Protein AF-A0A6L7ENG8-F1 (afdb_monomer)

Nearest PDB structures (foldseek):
  4yei-assembly3_C  TM=9.386E-01  e=8.111E-05  synthetic construct
  6zt4-assembly1_A  TM=9.492E-01  e=1.554E-04  Mycolicibacterium smegmatis MC2 155
  4yc5-assembly1_A  TM=8.717E-01  e=2.807E-04  synthetic construct
  5dqa-assembly3_C-2  TM=8.708E-01  e=2.977E-04  synthetic construct
  5dqa-assembly1_B-2  TM=8.704E-01  e=3.159E-04  synthetic construct

Organism: NCBI:txid2691959

Secondary structure (DSSP, 8-state):
--SHHHHHHHHHHTS--GGGS--HHHHT--B-SSSS-SS-B-TTSPPTTEETTEETTGGGTTTTT-HHHHH---TTHHHIIIIIITTT---TT---TTHHHHHHHHHHHHHHHHHHTTSTT-HHHHHHHHHHHT--HHHHHT--HHHHHHHHHHHHHHHHHHHH-TT--B-TT-B-TT-B-TTS--TT-B-TT-B-TT-B-TT-B-TT-B-TT-B-TT-B-TT-B-TT-BS--HHHHHHSB--TT-B--TTPPPPGGG-

pLDDT: mean 93.49, std 11.48, range [30.02, 98.88]

InterPro domains:
  IPR001646 Pentapeptide repeat [PF00805] (196-231)

Foldseek 3Di:
DPDPPVVVVLQVQQADDLVLFQLQVQAQDWDDPDQQDPHTDDGRHGHPQDDGSDGVCVVCCVVNSNLVVLLDDLSNLRNLCCCQQVVVDDCVVHDDPLSSQLSVLLSVLSLLLVQCVLFPPCVVLSVVSVVQSNDHSVSSNVDDVVVNCVVSVVRSVVSLCVLLDDPAAEPALAEQALHECCPPQQASYEPHLYACANYECALHENASHECHNYQQAQYEQALYECQRYHSDDLSSQSRYEYAPNRHHHPPHDHRPVRD

Solvent-accessible surface area (backbone atoms only — not comparable to full-atom values): 13608 Å² total; per-residue (Å²): 146,87,68,72,74,60,59,56,51,57,51,56,54,46,40,72,45,49,90,57,20,80,29,44,75,49,19,41,49,58,48,63,57,51,90,36,24,73,52,66,43,54,57,65,41,68,43,94,52,56,51,88,40,41,60,75,48,63,97,44,29,65,88,65,32,27,42,50,65,62,20,55,69,56,36,12,22,46,23,42,45,30,46,56,38,51,64,57,57,86,50,89,92,56,74,64,89,60,50,50,60,35,42,55,52,32,27,49,36,39,49,51,48,59,53,44,69,79,36,84,90,34,66,68,59,44,53,48,44,51,55,56,55,65,33,45,63,68,55,44,67,66,53,63,62,64,66,52,44,69,58,50,50,58,51,56,50,52,44,49,48,67,74,27,41,91,88,38,54,74,46,55,59,38,86,38,63,59,35,83,40,56,87,54,88,38,51,21,17,33,31,32,46,14,35,29,36,44,14,36,34,43,58,28,55,28,44,41,15,32,35,45,72,34,40,30,45,58,13,32,32,37,45,13,38,34,54,51,36,35,62,73,49,64,36,45,53,40,33,28,39,41,37,82,63,32,39,66,33,88,92,60,72,81,47,85,88,34,107

Radius of gyration: 18.87 Å; Cα contacts (8 Å, |Δi|>4): 471; chains: 1; bounding box: 41×43×50 Å

Mean predicted aligned error: 4.35 Å

Structure (mmCIF, N/CA/C/O backbone):
data_AF-A0A6L7ENG8-F1
#
_entry.id   AF-A0A6L7ENG8-F1
#
loop_
_atom_site.group_PDB
_atom_site.id
_atom_site.type_symbol
_atom_site.label_atom_id
_atom_site.label_alt_id
_atom_site.label_comp_id
_atom_site.label_asym_id
_atom_site.label_entity_id
_atom_site.label_seq_id
_atom_site.pdbx_PDB_ins_code
_atom_site.Cartn_x
_atom_site.Cartn_y
_atom_site.Cartn_z
_atom_site.occupancy
_atom_site.B_iso_or_equiv
_atom_site.auth_seq_id
_atom_site.auth_comp_id
_atom_site.auth_asym_id
_atom_site.auth_atom_id
_atom_site.pdbx_PDB_model_num
ATOM 1 N N . MET A 1 1 ? -22.832 19.818 -14.588 1.00 31.80 1 MET A N 1
ATOM 2 C CA . MET A 1 1 ? -22.744 18.542 -15.338 1.00 31.80 1 MET A CA 1
ATOM 3 C C . MET A 1 1 ? -21.338 18.384 -15.926 1.00 31.80 1 MET A C 1
ATOM 5 O O . MET A 1 1 ? -21.187 18.331 -17.133 1.00 31.80 1 MET A O 1
ATOM 9 N N . VAL A 1 2 ? -20.305 18.370 -15.071 1.00 32.09 2 VAL A N 1
ATOM 10 C CA . VAL A 1 2 ? -18.891 18.107 -15.422 1.00 32.09 2 VAL A CA 1
ATOM 11 C C . VAL A 1 2 ? -18.193 17.566 -14.159 1.00 32.09 2 VAL A C 1
ATOM 13 O O . VAL A 1 2 ? -17.293 18.198 -13.641 1.00 32.09 2 VAL A O 1
ATOM 16 N N . GLU A 1 3 ? -18.663 16.456 -13.577 1.00 30.38 3 GLU A N 1
ATOM 17 C CA . GLU A 1 3 ? -17.985 15.842 -12.404 1.00 30.38 3 GLU A CA 1
ATOM 18 C C . GLU A 1 3 ? -17.976 14.303 -12.407 1.00 30.38 3 GLU A C 1
ATOM 20 O O . GLU A 1 3 ? -17.249 13.695 -11.633 1.00 30.38 3 GLU A O 1
ATOM 25 N N . LEU A 1 4 ? -18.696 13.643 -13.321 1.00 30.72 4 LEU A N 1
ATOM 26 C CA . LEU A 1 4 ? -18.706 12.172 -13.399 1.00 30.72 4 LEU A CA 1
ATOM 27 C C . LEU A 1 4 ? -17.551 11.594 -14.232 1.00 30.72 4 LEU A C 1
ATOM 29 O O . LEU A 1 4 ? -17.224 10.424 -14.104 1.00 30.72 4 LEU A O 1
ATOM 33 N N . ARG A 1 5 ? -16.914 12.406 -15.084 1.00 30.02 5 ARG A N 1
ATOM 34 C CA . ARG A 1 5 ? -15.947 11.922 -16.083 1.00 30.02 5 ARG A CA 1
ATOM 35 C C . ARG A 1 5 ? -14.504 11.838 -15.566 1.00 30.02 5 ARG A C 1
ATOM 37 O O . ARG A 1 5 ? -13.688 11.172 -16.182 1.00 30.02 5 ARG A O 1
ATOM 44 N N . THR A 1 6 ? -14.191 12.505 -14.454 1.00 39.41 6 THR A N 1
ATOM 45 C CA . THR A 1 6 ? -12.845 12.536 -13.849 1.00 39.41 6 THR A CA 1
ATOM 46 C C . THR A 1 6 ? -12.643 11.463 -12.778 1.00 39.41 6 THR A C 1
ATOM 48 O O . THR A 1 6 ? -11.529 10.979 -12.617 1.00 39.41 6 THR A O 1
ATOM 51 N N . GLN A 1 7 ? -13.703 11.062 -12.063 1.00 41.94 7 GLN A N 1
ATOM 52 C CA . GLN A 1 7 ? -13.623 9.991 -11.060 1.00 41.94 7 GLN A CA 1
ATOM 53 C C . GLN A 1 7 ? -13.462 8.600 -11.693 1.00 41.94 7 GLN A C 1
ATOM 55 O O . GLN A 1 7 ? -12.721 7.778 -11.158 1.00 41.94 7 GLN A O 1
ATOM 60 N N . ASP A 1 8 ? -14.106 8.363 -12.840 1.00 50.53 8 ASP A N 1
ATOM 61 C CA . ASP A 1 8 ? -14.023 7.096 -13.583 1.00 50.53 8 ASP A CA 1
ATOM 62 C C . ASP A 1 8 ? -12.627 6.885 -14.204 1.00 50.53 8 ASP A C 1
ATOM 64 O O . ASP A 1 8 ? -12.066 5.791 -14.140 1.00 50.53 8 ASP A O 1
ATOM 68 N N . ASP A 1 9 ? -12.022 7.960 -14.721 1.00 58.22 9 ASP A N 1
ATOM 69 C CA . ASP A 1 9 ? -10.694 7.947 -15.352 1.00 58.22 9 ASP A CA 1
ATOM 70 C C . ASP A 1 9 ? -9.567 7.712 -14.327 1.00 58.22 9 ASP A C 1
ATOM 72 O O . ASP A 1 9 ? -8.707 6.845 -14.502 1.00 58.22 9 ASP A O 1
ATOM 76 N N . ASP A 1 10 ? -9.631 8.393 -13.174 1.00 67.38 10 ASP A N 1
ATOM 77 C CA . ASP A 1 10 ? -8.685 8.183 -12.070 1.00 67.38 10 ASP A CA 1
ATOM 78 C C . ASP A 1 10 ? -8.814 6.763 -11.469 1.00 67.38 10 ASP A C 1
ATOM 80 O O . ASP A 1 10 ? -7.841 6.210 -10.950 1.00 67.38 10 ASP A O 1
ATOM 84 N N . SER A 1 11 ? -10.007 6.155 -11.480 1.00 73.38 11 SER A N 1
ATOM 85 C CA . SER A 1 11 ? -10.200 4.786 -10.979 1.00 73.38 11 SER A CA 1
ATOM 86 C C . SER A 1 11 ? -9.626 3.741 -11.937 1.00 73.38 11 SER A C 1
ATOM 88 O O . SER A 1 11 ? -8.966 2.798 -11.490 1.00 73.38 11 SER A O 1
ATOM 90 N N . ALA A 1 12 ? -9.826 3.921 -13.246 1.00 79.81 12 ALA A N 1
ATOM 91 C CA . ALA A 1 12 ? -9.255 3.047 -14.266 1.00 79.81 12 ALA A CA 1
ATOM 92 C C . ALA A 1 12 ? -7.719 3.090 -14.248 1.00 79.81 12 ALA A C 1
ATOM 94 O O . ALA A 1 12 ? -7.071 2.044 -14.258 1.00 79.81 12 ALA A O 1
ATOM 95 N N . ARG A 1 13 ? -7.130 4.287 -14.117 1.00 87.62 13 ARG A N 1
ATOM 96 C CA . ARG A 1 13 ? -5.672 4.468 -14.047 1.00 87.62 13 ARG A CA 1
ATOM 97 C C . ARG A 1 13 ? -5.026 3.792 -12.834 1.00 87.62 13 ARG A C 1
ATOM 99 O O . ARG A 1 13 ? -3.916 3.283 -12.954 1.00 87.62 13 ARG A O 1
ATOM 106 N N . LEU A 1 14 ? -5.703 3.783 -11.683 1.00 93.50 14 LEU A N 1
ATOM 107 C CA . LEU A 1 14 ? -5.188 3.168 -10.451 1.00 93.50 14 LEU A CA 1
ATOM 108 C C . LEU A 1 14 ? -5.5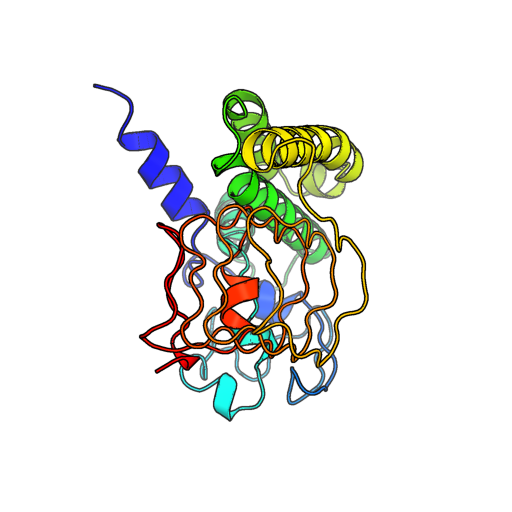63 1.684 -10.294 1.00 93.50 14 LEU A C 1
ATOM 110 O O . LEU A 1 14 ? -5.336 1.093 -9.239 1.00 93.50 14 LEU A O 1
ATOM 114 N N . THR A 1 15 ? -6.138 1.071 -11.329 1.00 92.62 15 THR A N 1
ATOM 115 C CA . THR A 1 15 ? -6.453 -0.360 -11.357 1.00 92.62 15 THR A CA 1
ATOM 116 C C . THR A 1 15 ? -5.442 -1.075 -12.252 1.00 92.62 15 THR A C 1
ATOM 118 O O . THR A 1 15 ? -5.278 -0.663 -13.396 1.00 92.62 15 THR A O 1
ATOM 121 N N . PRO A 1 16 ? -4.745 -2.129 -11.795 1.00 92.94 16 PRO A N 1
ATOM 122 C CA . PRO A 1 16 ? -3.789 -2.846 -12.637 1.00 92.94 16 PRO A CA 1
ATOM 123 C C . PRO A 1 16 ? -4.415 -3.415 -13.914 1.00 92.94 16 PRO A C 1
ATOM 125 O O . PRO A 1 16 ? -5.380 -4.175 -13.848 1.00 92.94 16 PRO A O 1
ATOM 128 N N . ASP A 1 17 ? -3.801 -3.113 -15.059 1.00 92.75 17 ASP A N 1
ATOM 129 C CA . ASP A 1 17 ? -4.064 -3.786 -16.333 1.00 92.75 17 ASP A CA 1
ATOM 130 C C . ASP A 1 17 ? -2.747 -4.346 -16.885 1.00 92.75 17 ASP A C 1
ATOM 132 O O . ASP A 1 17 ? -1.941 -3.650 -17.510 1.00 92.75 17 ASP A O 1
ATOM 136 N N . CYS A 1 18 ? -2.505 -5.634 -16.631 1.00 91.44 18 CYS A N 1
ATOM 137 C CA . CYS A 1 18 ? -1.287 -6.301 -17.086 1.00 91.44 18 CYS A CA 1
ATOM 138 C C . CYS A 1 18 ? -1.200 -6.415 -18.617 1.00 91.44 18 CYS A C 1
ATOM 140 O O . CYS A 1 18 ? -0.092 -6.556 -19.134 1.00 91.44 18 CYS A O 1
ATOM 142 N N . ALA A 1 19 ? -2.315 -6.327 -19.355 1.00 90.62 19 ALA A N 1
ATOM 143 C CA . ALA A 1 19 ? -2.298 -6.373 -20.818 1.00 90.62 19 ALA A CA 1
ATOM 144 C C . ALA A 1 19 ? -1.704 -5.093 -21.431 1.00 90.62 19 ALA A C 1
ATOM 146 O O . ALA A 1 19 ? -1.176 -5.134 -22.538 1.00 90.62 19 ALA A O 1
ATOM 147 N N . GLN A 1 20 ? -1.738 -3.983 -20.691 1.00 92.38 20 GLN A N 1
ATOM 148 C CA . GLN A 1 20 ? -1.128 -2.702 -21.061 1.00 92.38 20 GLN A CA 1
ATOM 149 C C . GLN A 1 20 ? 0.266 -2.505 -20.434 1.00 92.38 20 GLN A C 1
ATOM 151 O O . GLN A 1 20 ? 0.832 -1.415 -20.489 1.00 92.38 20 GLN A O 1
ATOM 156 N N . CYS A 1 21 ? 0.840 -3.543 -19.824 1.00 93.31 21 CYS A N 1
ATOM 157 C CA . CYS A 1 21 ? 2.129 -3.507 -19.135 1.00 93.31 21 CYS A CA 1
ATOM 158 C C . CYS A 1 21 ? 3.139 -4.458 -19.800 1.00 93.31 21 CYS A C 1
ATOM 160 O O . CYS A 1 21 ? 2.774 -5.428 -20.457 1.00 93.31 21 CYS A O 1
ATOM 162 N N . ALA A 1 22 ? 4.429 -4.238 -19.548 1.00 93.50 22 ALA A N 1
ATOM 163 C CA . ALA A 1 22 ? 5.537 -5.108 -19.944 1.00 93.50 22 ALA A CA 1
ATOM 164 C C . ALA A 1 22 ? 5.948 -6.052 -18.792 1.00 93.50 22 ALA A C 1
ATOM 166 O O . ALA A 1 22 ? 7.129 -6.283 -18.549 1.00 93.50 22 ALA A O 1
ATOM 167 N N . ALA A 1 23 ? 4.964 -6.536 -18.021 1.00 93.69 23 ALA A N 1
ATOM 168 C CA . ALA A 1 23 ? 5.155 -7.388 -16.842 1.00 93.69 23 ALA A CA 1
ATOM 169 C C . ALA A 1 23 ? 6.157 -6.855 -15.800 1.00 93.69 23 ALA A C 1
ATOM 171 O O . ALA A 1 23 ? 6.855 -7.637 -15.149 1.00 93.69 23 ALA A O 1
ATOM 172 N N . LEU A 1 24 ? 6.212 -5.531 -15.606 1.00 94.94 24 LEU A N 1
ATOM 173 C CA . LEU A 1 24 ? 7.253 -4.886 -14.799 1.00 94.94 24 LEU A CA 1
ATOM 174 C C . LEU A 1 24 ? 7.390 -5.508 -13.405 1.00 94.94 24 LEU A C 1
ATOM 176 O O . LEU A 1 24 ? 8.484 -5.929 -13.048 1.00 94.94 24 LEU A O 1
ATOM 180 N N . CYS A 1 25 ? 6.300 -5.694 -12.655 1.00 94.12 25 CYS A N 1
ATOM 181 C CA . CYS A 1 25 ? 6.364 -6.313 -11.324 1.00 94.12 25 CYS A CA 1
ATOM 182 C C . CYS A 1 25 ? 6.925 -7.750 -11.325 1.00 94.12 25 CYS A C 1
ATOM 184 O O . CYS A 1 25 ? 7.587 -8.147 -10.371 1.00 94.12 25 CYS A O 1
ATOM 186 N N . CYS A 1 26 ? 6.712 -8.523 -12.394 1.00 94.50 26 CYS A N 1
ATOM 187 C CA . CYS A 1 26 ? 7.233 -9.886 -12.535 1.00 94.50 26 CYS A CA 1
ATOM 188 C C . CYS A 1 26 ? 8.694 -9.930 -13.004 1.00 94.50 26 CYS A C 1
ATOM 190 O O . CYS A 1 26 ? 9.353 -10.955 -12.812 1.00 94.50 26 CYS A O 1
ATOM 192 N N . VAL A 1 27 ? 9.195 -8.852 -13.611 1.00 94.62 27 VAL A N 1
ATOM 193 C CA . VAL A 1 27 ? 10.555 -8.765 -14.158 1.00 94.62 27 VAL A CA 1
ATOM 194 C C . VAL A 1 27 ? 11.468 -7.966 -13.226 1.00 94.62 27 VAL A C 1
ATOM 196 O O . VAL A 1 27 ? 12.456 -8.498 -12.726 1.00 94.62 27 VAL A O 1
ATOM 199 N N . VAL A 1 28 ? 11.138 -6.709 -12.918 1.00 95.38 28 VAL A N 1
ATOM 200 C CA . VAL A 1 28 ? 12.073 -5.767 -12.273 1.00 95.38 28 VAL A CA 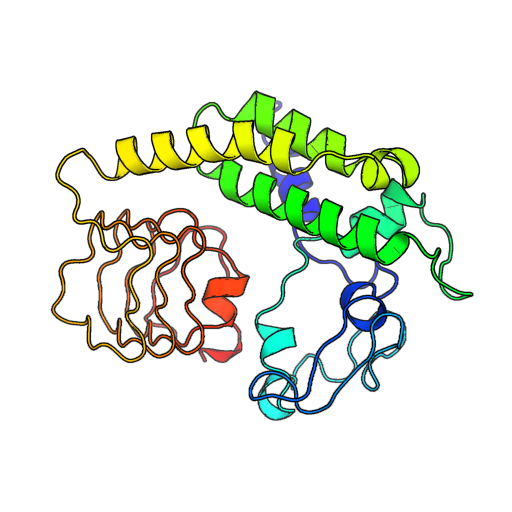1
ATOM 201 C C . VAL A 1 28 ? 12.215 -5.960 -10.766 1.00 95.38 28 VAL A C 1
ATOM 203 O O . VAL A 1 28 ? 13.267 -5.643 -10.209 1.00 95.38 28 VAL A O 1
ATOM 206 N N . LEU A 1 29 ? 11.186 -6.480 -10.091 1.00 95.56 29 LEU A N 1
ATOM 207 C CA . LEU A 1 29 ? 11.202 -6.634 -8.636 1.00 95.56 29 LEU A CA 1
ATOM 208 C C . LEU A 1 29 ? 11.854 -7.959 -8.220 1.00 95.56 29 LEU A C 1
ATOM 210 O O . LEU A 1 29 ? 11.457 -9.003 -8.739 1.00 95.56 29 LEU A O 1
ATOM 214 N N . PRO A 1 30 ? 12.832 -7.952 -7.299 1.00 96.12 30 PRO A N 1
ATOM 215 C CA . PRO A 1 30 ? 13.378 -9.172 -6.722 1.00 96.12 30 PRO A CA 1
ATOM 216 C C . PRO A 1 30 ? 12.453 -9.733 -5.638 1.00 96.12 30 PRO A C 1
ATOM 218 O O . PRO A 1 30 ? 11.704 -8.991 -5.001 1.00 96.12 30 PRO A O 1
ATOM 221 N N . PHE A 1 31 ? 12.587 -11.025 -5.361 1.00 96.56 31 PHE A N 1
ATOM 222 C CA . PHE A 1 31 ? 12.083 -11.631 -4.131 1.00 96.56 31 PHE A CA 1
ATOM 223 C C . PHE A 1 31 ? 12.956 -12.819 -3.729 1.00 96.56 31 PHE A C 1
ATOM 225 O O . PHE A 1 31 ? 13.550 -13.484 -4.577 1.00 96.56 31 PHE A O 1
ATOM 232 N N . ALA A 1 32 ? 13.034 -13.074 -2.427 1.00 97.00 32 ALA A N 1
ATOM 233 C CA . ALA A 1 32 ? 13.736 -14.224 -1.874 1.00 97.00 32 ALA A CA 1
ATOM 234 C C . ALA A 1 32 ? 12.731 -15.301 -1.469 1.00 97.00 32 ALA A C 1
ATOM 236 O O . ALA A 1 32 ? 11.608 -14.988 -1.055 1.00 97.00 32 ALA A O 1
ATOM 237 N N . ARG A 1 33 ? 13.152 -16.563 -1.547 1.00 97.00 33 ARG A N 1
ATOM 238 C CA . ARG A 1 33 ? 12.366 -17.699 -1.087 1.00 97.00 33 ARG A CA 1
ATOM 239 C C . ARG A 1 33 ? 12.033 -17.517 0.389 1.00 97.00 33 ARG A C 1
ATOM 241 O O . ARG A 1 33 ? 12.908 -17.335 1.232 1.00 97.00 33 ARG A O 1
ATOM 248 N N . SER A 1 34 ? 10.751 -17.598 0.700 1.00 95.44 34 SER A N 1
ATOM 249 C CA . SER A 1 34 ? 10.227 -17.378 2.040 1.00 95.44 34 SER A CA 1
ATOM 250 C C . SER A 1 34 ? 8.869 -18.062 2.187 1.00 95.44 34 SER A C 1
ATOM 252 O O . SER A 1 34 ? 8.439 -18.839 1.334 1.00 95.44 34 SER A O 1
ATOM 254 N N . ASN A 1 35 ? 8.161 -17.747 3.268 1.00 91.94 35 ASN A N 1
ATOM 255 C CA . ASN A 1 35 ? 6.753 -18.091 3.398 1.00 91.94 35 ASN A CA 1
ATOM 256 C C . ASN A 1 35 ? 5.888 -17.459 2.290 1.00 91.94 35 ASN A C 1
ATOM 258 O O . ASN A 1 35 ? 4.854 -18.028 1.936 1.00 91.94 35 ASN A O 1
ATOM 262 N N . ASP A 1 36 ? 6.314 -16.332 1.721 1.00 94.19 36 ASP A N 1
ATOM 263 C CA . ASP A 1 36 ? 5.552 -15.580 0.726 1.00 94.19 36 ASP A CA 1
ATOM 264 C C . ASP A 1 36 ? 5.882 -15.967 -0.718 1.00 94.19 36 ASP A C 1
ATOM 266 O O . ASP A 1 36 ? 5.045 -15.777 -1.605 1.00 94.19 36 ASP A O 1
ATOM 270 N N . PHE A 1 37 ? 7.070 -16.530 -0.953 1.00 97.06 37 PHE A N 1
ATOM 271 C CA . PHE A 1 37 ? 7.556 -16.905 -2.279 1.00 97.06 37 PHE A CA 1
ATOM 272 C C . PHE A 1 37 ? 8.217 -18.284 -2.262 1.00 97.06 37 PHE A C 1
ATOM 274 O O . PHE A 1 37 ? 9.177 -18.528 -1.534 1.00 97.06 37 PHE A O 1
ATOM 281 N N . ALA A 1 38 ? 7.755 -19.189 -3.124 1.00 97.19 38 ALA A N 1
ATOM 282 C CA . ALA A 1 38 ? 8.250 -20.565 -3.187 1.00 97.19 38 ALA A CA 1
ATOM 283 C C . ALA A 1 38 ? 9.689 -20.712 -3.733 1.00 97.19 38 ALA A C 1
ATOM 285 O O . ALA A 1 38 ? 10.261 -21.803 -3.675 1.00 97.19 38 ALA A O 1
ATOM 286 N N . PHE A 1 39 ? 10.268 -19.653 -4.298 1.00 97.44 39 PHE A N 1
ATOM 287 C CA . PHE A 1 39 ? 11.591 -19.637 -4.923 1.00 97.44 39 PHE A CA 1
ATOM 288 C C . PHE A 1 39 ? 12.173 -18.220 -4.926 1.00 97.44 39 PHE A C 1
ATOM 290 O O . PHE A 1 39 ? 11.439 -17.252 -4.740 1.00 97.44 39 PHE A O 1
ATOM 297 N N . ASP A 1 40 ? 13.480 -18.114 -5.148 1.00 97.56 40 ASP A N 1
ATOM 298 C CA . ASP A 1 40 ? 14.196 -16.849 -5.303 1.00 97.56 40 ASP A CA 1
ATOM 299 C C . ASP A 1 40 ? 14.112 -16.333 -6.742 1.00 97.56 40 ASP A C 1
ATOM 301 O O . ASP A 1 40 ? 14.070 -17.117 -7.692 1.00 97.56 40 ASP A O 1
ATOM 305 N N . LYS A 1 41 ? 14.132 -15.013 -6.908 1.00 95.88 41 LYS A N 1
ATOM 306 C CA . LYS A 1 41 ? 14.211 -14.357 -8.214 1.00 95.88 41 LYS A CA 1
ATOM 307 C C . LYS A 1 41 ? 14.991 -13.057 -8.099 1.00 95.88 41 LYS A C 1
ATOM 309 O O . LYS A 1 41 ? 14.655 -12.200 -7.273 1.00 95.88 41 LYS A O 1
ATOM 314 N N . ALA A 1 42 ? 15.990 -12.871 -8.958 1.00 95.38 42 ALA A N 1
ATOM 315 C CA . ALA A 1 42 ? 16.714 -11.608 -9.015 1.00 95.38 42 ALA A CA 1
ATOM 316 C C . ALA A 1 42 ? 15.840 -10.476 -9.598 1.00 95.38 42 ALA A C 1
ATOM 318 O O . ALA A 1 42 ? 14.827 -10.693 -10.273 1.00 95.38 42 ALA A O 1
ATOM 319 N N . GLY A 1 43 ? 16.229 -9.230 -9.327 1.00 92.62 43 GLY A N 1
ATOM 320 C CA . GLY A 1 43 ? 15.630 -8.070 -9.986 1.00 92.62 43 GLY A CA 1
ATOM 321 C C . GLY A 1 43 ? 16.119 -7.996 -11.431 1.00 92.62 43 GLY A C 1
ATOM 322 O O . GLY A 1 43 ? 17.316 -8.114 -11.669 1.00 92.62 43 GLY A O 1
ATOM 323 N N . GLY A 1 44 ? 15.204 -7.824 -12.382 1.00 91.19 44 GLY A N 1
ATOM 324 C CA . GLY A 1 44 ? 15.498 -7.859 -13.819 1.00 91.19 44 GLY A CA 1
ATOM 325 C C . GLY A 1 44 ? 15.399 -9.256 -14.439 1.00 91.19 44 GLY A C 1
ATOM 326 O O . GLY A 1 44 ? 15.317 -9.370 -15.657 1.00 91.19 44 GLY A O 1
ATOM 327 N N . GLU A 1 45 ? 15.336 -10.312 -13.626 1.00 92.56 45 GLU A N 1
ATOM 328 C CA . GLU A 1 45 ? 15.060 -11.671 -14.091 1.00 92.56 45 GLU A CA 1
ATOM 329 C C . GLU A 1 45 ? 13.540 -11.883 -14.228 1.00 92.56 45 GLU A C 1
ATOM 331 O O . GLU A 1 45 ? 12.800 -11.675 -13.254 1.00 92.56 45 GLU A O 1
ATOM 336 N N . PRO A 1 46 ? 13.032 -12.300 -15.404 1.00 94.19 46 PRO A N 1
ATOM 337 C CA . PRO A 1 46 ? 11.625 -12.643 -15.562 1.00 94.19 46 PRO A CA 1
ATOM 338 C C . PRO A 1 46 ? 11.205 -13.800 -14.651 1.00 94.19 46 PRO A C 1
ATOM 340 O O . PRO A 1 46 ? 11.876 -14.824 -14.557 1.00 94.19 46 PRO A O 1
ATOM 343 N N . CYS A 1 47 ? 10.049 -13.669 -13.998 1.00 96.06 47 CYS A N 1
ATOM 344 C CA . CYS A 1 47 ? 9.471 -14.765 -13.223 1.00 96.06 47 CYS A CA 1
ATOM 345 C C . CYS A 1 47 ? 9.252 -16.006 -14.105 1.00 96.06 47 CYS A C 1
ATOM 347 O O . CYS A 1 47 ? 8.652 -15.910 -15.171 1.00 96.06 47 CYS A O 1
ATOM 349 N N . ARG A 1 48 ? 9.629 -17.196 -13.620 1.00 96.25 48 ARG A N 1
ATOM 350 C CA . ARG A 1 48 ? 9.456 -18.480 -14.337 1.00 96.25 48 ARG A CA 1
ATOM 351 C C . ARG A 1 48 ? 8.009 -18.834 -14.711 1.00 96.25 48 ARG A C 1
ATOM 353 O O . ARG A 1 48 ? 7.779 -19.768 -15.468 1.00 96.25 48 ARG A O 1
ATOM 360 N N . HIS A 1 49 ? 7.034 -18.138 -14.128 1.00 96.19 49 HIS A N 1
ATOM 361 C CA . HIS A 1 49 ? 5.612 -18.307 -14.426 1.00 96.19 49 HIS A CA 1
ATOM 362 C C . HIS A 1 49 ? 5.064 -17.239 -15.383 1.00 96.19 49 HIS A C 1
ATOM 364 O O . HIS A 1 49 ? 3.858 -17.229 -15.649 1.00 96.19 49 HIS A O 1
ATOM 370 N N . LEU A 1 50 ? 5.908 -16.334 -15.877 1.00 94.06 50 LEU A N 1
ATOM 371 C CA . LEU A 1 50 ? 5.521 -15.308 -16.831 1.00 94.06 50 LEU A CA 1
ATOM 372 C C . LEU A 1 50 ? 5.245 -15.934 -18.207 1.00 94.06 50 LEU A C 1
ATOM 374 O O . LEU A 1 50 ? 6.045 -16.713 -18.717 1.00 94.06 50 LEU A O 1
ATOM 378 N N . ALA A 1 51 ? 4.108 -15.584 -18.801 1.00 91.06 51 ALA A N 1
ATOM 379 C CA . ALA A 1 51 ? 3.717 -15.953 -20.155 1.00 91.06 51 ALA A CA 1
ATOM 380 C C . ALA A 1 51 ? 3.261 -14.684 -20.890 1.00 91.06 51 ALA A C 1
ATOM 382 O O . ALA A 1 51 ? 2.161 -14.177 -20.660 1.00 91.06 51 ALA A O 1
ATOM 383 N N . GLY A 1 52 ? 4.135 -14.133 -21.737 1.00 87.00 52 GLY A N 1
ATOM 384 C CA . GLY A 1 52 ? 3.943 -12.791 -22.291 1.00 87.00 52 GLY A CA 1
ATOM 385 C C . GLY A 1 52 ? 3.996 -11.738 -21.182 1.00 87.00 52 GLY A C 1
ATOM 386 O O . GLY A 1 52 ? 4.950 -11.715 -20.409 1.00 87.00 52 GLY A O 1
ATOM 387 N N . SER A 1 53 ? 2.964 -10.899 -21.070 1.00 87.00 53 SER A N 1
ATOM 388 C CA . SER A 1 53 ? 2.836 -9.914 -19.987 1.00 87.00 53 SER A CA 1
ATOM 389 C C . SER A 1 53 ? 2.045 -10.414 -18.764 1.00 87.00 53 SER A C 1
ATOM 391 O O . SER A 1 53 ? 1.889 -9.680 -17.786 1.00 87.00 53 SER A O 1
ATOM 393 N N . ALA A 1 54 ? 1.545 -11.655 -18.796 1.00 89.50 54 ALA A N 1
ATOM 394 C CA . ALA A 1 54 ? 0.627 -12.200 -17.798 1.00 89.50 54 ALA A CA 1
ATOM 395 C C . ALA A 1 54 ? 1.231 -13.364 -16.997 1.00 89.50 54 ALA A C 1
ATOM 397 O O . ALA A 1 54 ? 2.107 -14.096 -17.457 1.00 89.50 54 ALA A O 1
ATOM 398 N N . CYS A 1 55 ? 0.724 -13.582 -15.783 1.00 93.12 55 CYS A N 1
ATOM 399 C CA . CYS A 1 55 ? 1.108 -14.730 -14.967 1.00 93.12 55 CYS A CA 1
ATOM 400 C C . CYS A 1 55 ? 0.306 -15.982 -15.369 1.00 93.12 55 CYS A C 1
ATOM 402 O O . CYS A 1 55 ? -0.907 -16.041 -15.166 1.00 93.12 55 CYS A O 1
ATOM 404 N N . SER A 1 56 ? 0.986 -17.023 -15.860 1.00 95.56 56 SER A N 1
ATOM 405 C CA . SER A 1 56 ? 0.367 -18.297 -16.282 1.00 95.56 56 SER A CA 1
ATOM 406 C C . SER A 1 56 ? -0.315 -19.081 -15.151 1.00 95.56 56 SER A C 1
ATOM 408 O O . SER A 1 56 ? -1.134 -19.965 -15.404 1.00 95.56 56 SER A O 1
ATOM 410 N N . ILE A 1 57 ? 0.006 -18.764 -13.894 1.00 95.25 57 ILE A N 1
ATOM 411 C CA . ILE A 1 57 ? -0.548 -19.427 -12.709 1.00 95.25 57 ILE A CA 1
ATOM 412 C C . ILE A 1 57 ? -1.396 -18.492 -11.844 1.00 95.25 57 ILE A C 1
ATOM 414 O O . ILE A 1 57 ? -1.672 -18.845 -10.701 1.00 95.25 57 ILE A O 1
ATOM 418 N N . HIS A 1 58 ? -1.821 -17.329 -12.356 1.00 91.31 58 HIS A N 1
ATOM 419 C CA . HIS A 1 58 ? -2.547 -16.322 -11.569 1.00 91.31 58 HIS A CA 1
ATOM 420 C C . HIS A 1 58 ? -3.697 -16.901 -10.711 1.00 91.31 58 HIS A C 1
ATOM 422 O O . HIS A 1 58 ? -3.758 -16.588 -9.522 1.00 91.31 58 HIS A O 1
ATOM 428 N N . PRO A 1 59 ? -4.558 -17.811 -11.221 1.00 91.44 59 PRO A N 1
ATOM 429 C CA . PRO A 1 59 ? -5.650 -18.389 -10.424 1.00 91.44 59 PRO A CA 1
ATOM 430 C C . PRO A 1 59 ? -5.192 -19.311 -9.282 1.00 91.44 59 PRO A C 1
ATOM 432 O O . PRO A 1 59 ? -5.994 -19.706 -8.444 1.00 91.44 59 PRO A O 1
ATOM 435 N N . ARG A 1 60 ? -3.918 -19.713 -9.271 1.00 93.94 60 ARG A N 1
ATOM 436 C CA . ARG A 1 60 ? -3.346 -20.725 -8.372 1.00 93.94 60 ARG A CA 1
ATOM 437 C C . ARG A 1 60 ? -2.145 -20.209 -7.575 1.00 93.94 60 ARG A C 1
ATOM 439 O O . ARG A 1 60 ? -1.481 -21.016 -6.924 1.00 93.94 60 ARG A O 1
ATOM 446 N N . LEU A 1 61 ? -1.881 -18.895 -7.580 1.00 94.38 61 LEU A N 1
ATOM 447 C CA . LEU A 1 61 ? -0.745 -18.274 -6.880 1.00 94.38 61 LEU A CA 1
ATOM 448 C C . LEU A 1 61 ? -0.661 -18.701 -5.408 1.00 94.38 61 LEU A C 1
ATOM 450 O O . LEU A 1 61 ? 0.408 -19.109 -4.960 1.00 94.38 61 LEU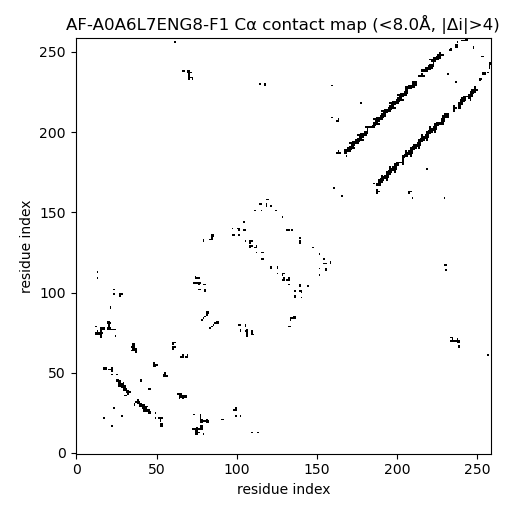 A O 1
ATOM 454 N N . MET A 1 62 ? -1.788 -18.709 -4.688 1.00 91.00 62 MET A N 1
ATOM 455 C CA . MET A 1 62 ? -1.828 -19.165 -3.292 1.00 91.00 62 MET A CA 1
ATOM 456 C C . MET A 1 62 ? -1.353 -20.609 -3.136 1.00 91.00 62 MET A C 1
ATOM 458 O O . MET A 1 62 ? -0.413 -20.874 -2.393 1.00 91.00 62 MET A O 1
ATOM 462 N N . SER A 1 63 ? -1.963 -21.544 -3.873 1.00 93.31 63 SER A N 1
ATOM 463 C CA . SER A 1 63 ? -1.594 -22.967 -3.818 1.00 93.31 63 SER A CA 1
ATOM 464 C C . SER A 1 63 ? -0.171 -23.245 -4.314 1.00 93.31 63 SER A C 1
ATOM 466 O O . SER A 1 63 ? 0.415 -24.261 -3.957 1.00 93.31 63 SER A O 1
ATOM 468 N N . ALA A 1 64 ? 0.396 -22.343 -5.119 1.00 95.44 64 ALA A N 1
ATOM 469 C CA . ALA A 1 64 ? 1.762 -22.422 -5.621 1.00 95.44 64 ALA A CA 1
ATOM 470 C C . ALA A 1 64 ? 2.801 -21.781 -4.678 1.00 95.44 64 ALA A C 1
ATOM 472 O O . ALA A 1 64 ? 3.977 -21.719 -5.034 1.00 95.44 64 ALA A O 1
ATOM 473 N N . GLY A 1 65 ? 2.390 -21.292 -3.500 1.00 95.62 65 GLY A N 1
ATOM 474 C CA . GLY A 1 65 ? 3.289 -20.656 -2.533 1.00 95.62 65 GLY A CA 1
ATOM 475 C C . GLY A 1 65 ? 3.756 -19.259 -2.949 1.00 95.62 65 GLY A C 1
ATOM 476 O O . GLY A 1 65 ? 4.867 -18.866 -2.614 1.00 95.62 65 GLY A O 1
ATOM 477 N N . MET A 1 66 ? 2.930 -18.522 -3.697 1.00 96.56 66 MET A N 1
ATOM 478 C CA . MET A 1 66 ? 3.210 -17.163 -4.183 1.00 96.56 66 MET A CA 1
ATOM 479 C C . MET A 1 66 ? 2.321 -16.128 -3.478 1.00 96.56 66 MET A C 1
ATOM 481 O O . MET A 1 66 ? 1.713 -15.276 -4.128 1.00 96.56 66 MET A O 1
ATOM 485 N N . ARG A 1 67 ? 2.209 -16.215 -2.146 1.00 94.38 67 ARG A N 1
ATOM 486 C CA . ARG A 1 67 ? 1.376 -15.311 -1.328 1.00 94.38 67 ARG A CA 1
ATOM 487 C C . ARG A 1 67 ? 1.792 -13.852 -1.476 1.00 94.38 67 ARG A C 1
ATOM 489 O O . ARG A 1 67 ? 0.929 -12.988 -1.574 1.00 94.38 67 ARG A O 1
ATOM 496 N N . GLY A 1 68 ? 3.093 -13.588 -1.600 1.00 94.94 68 GLY A N 1
ATOM 497 C CA . GLY A 1 68 ? 3.600 -12.239 -1.833 1.00 94.94 68 GLY A CA 1
ATOM 498 C C . GLY A 1 68 ? 3.087 -11.637 -3.144 1.00 94.94 68 GLY A C 1
ATOM 499 O O . GLY A 1 68 ? 2.769 -10.456 -3.184 1.00 94.94 68 GLY A O 1
ATOM 500 N N . CYS A 1 69 ? 2.908 -12.444 -4.197 1.00 95.44 69 CYS A N 1
ATOM 501 C CA . CYS A 1 69 ? 2.281 -11.982 -5.441 1.00 95.44 69 CYS A CA 1
ATOM 502 C C . CYS A 1 69 ? 0.772 -11.742 -5.302 1.00 95.44 69 CYS A C 1
ATOM 504 O O . CYS A 1 69 ? 0.239 -10.923 -6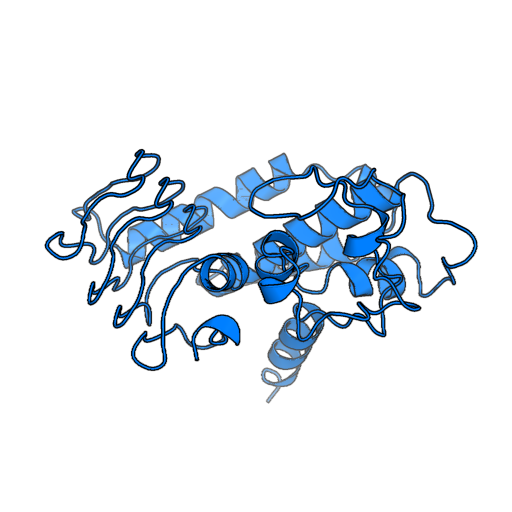.037 1.00 95.44 69 CYS A O 1
ATOM 506 N N . VAL A 1 70 ? 0.084 -12.454 -4.403 1.00 93.50 70 VAL A N 1
ATOM 507 C CA . VAL A 1 70 ? -1.352 -12.247 -4.139 1.00 93.50 70 VAL A CA 1
ATOM 508 C C . VAL A 1 70 ? -1.585 -10.967 -3.345 1.00 93.50 70 VAL A C 1
ATOM 510 O O . VAL A 1 70 ? -2.527 -10.237 -3.633 1.00 93.50 70 VAL A O 1
ATOM 513 N N . ALA A 1 71 ? -0.717 -10.689 -2.372 1.00 93.62 71 ALA A N 1
ATOM 514 C CA . ALA A 1 71 ? -0.758 -9.473 -1.569 1.00 93.62 71 ALA A CA 1
ATOM 515 C C . ALA A 1 71 ? -0.272 -8.227 -2.327 1.00 93.62 71 ALA A C 1
ATOM 517 O O . ALA A 1 71 ? -0.547 -7.109 -1.908 1.00 93.62 71 ALA A O 1
ATOM 518 N N . TYR A 1 72 ? 0.468 -8.393 -3.422 1.00 94.69 72 TYR A N 1
ATOM 519 C CA . TYR A 1 72 ? 1.028 -7.277 -4.173 1.00 94.69 72 TYR A CA 1
ATOM 520 C C . TYR A 1 72 ? 0.004 -6.653 -5.130 1.00 94.69 72 TYR A C 1
ATOM 522 O O . TYR A 1 72 ? -0.618 -7.345 -5.933 1.00 94.69 72 TYR A O 1
ATOM 530 N N . ASP A 1 73 ? -0.097 -5.325 -5.109 1.00 94.31 73 ASP A N 1
ATOM 531 C CA . ASP A 1 73 ? -0.868 -4.535 -6.067 1.00 94.31 73 ASP A CA 1
ATOM 532 C C . ASP A 1 73 ? 0.010 -3.369 -6.546 1.00 94.31 73 ASP A C 1
ATOM 534 O O . ASP A 1 73 ? 0.505 -2.591 -5.733 1.00 94.31 73 ASP A O 1
ATOM 538 N N . CYS A 1 74 ? 0.242 -3.253 -7.858 1.00 95.62 74 CYS A N 1
ATOM 539 C CA . CYS A 1 74 ? 1.007 -2.128 -8.410 1.00 95.62 74 CYS A CA 1
ATOM 540 C C . CYS A 1 74 ? 0.164 -0.858 -8.576 1.00 95.62 74 CYS A C 1
ATOM 542 O O . CYS A 1 74 ? 0.689 0.154 -9.038 1.00 95.62 74 CYS A O 1
ATOM 544 N N . LEU A 1 75 ? -1.140 -0.920 -8.276 1.00 95.88 75 LEU A N 1
ATOM 545 C CA . LEU A 1 75 ? -2.089 0.186 -8.387 1.00 95.88 75 LEU A CA 1
ATOM 546 C C . LEU A 1 75 ? -2.056 0.849 -9.766 1.00 95.88 75 LEU A C 1
ATOM 548 O O . LEU A 1 75 ? -2.141 2.064 -9.891 1.0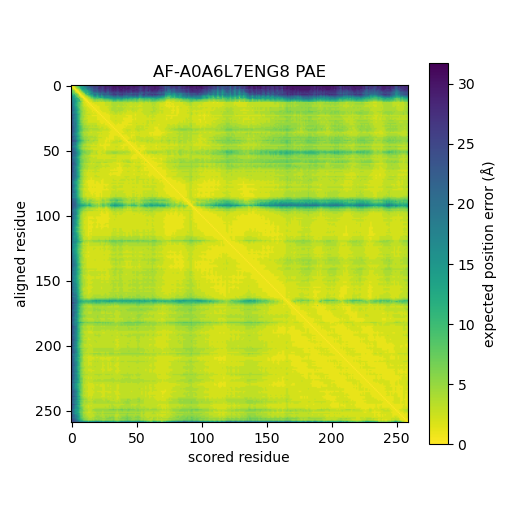0 95.88 75 LEU A O 1
ATOM 552 N N . GLY A 1 76 ? -1.851 0.059 -10.816 1.00 96.12 76 GLY A N 1
ATOM 553 C CA . GLY A 1 76 ? -1.786 0.549 -12.188 1.00 96.12 76 GLY A CA 1
ATOM 554 C C . GLY A 1 76 ? -0.465 1.208 -12.617 1.00 96.12 76 GLY A C 1
ATOM 555 O O . GLY A 1 76 ? -0.343 1.716 -13.733 1.00 96.12 76 GLY A O 1
ATOM 556 N N . ALA A 1 77 ? 0.562 1.186 -11.766 1.00 97.50 77 ALA A N 1
ATOM 557 C CA . ALA A 1 77 ? 1.860 1.776 -12.093 1.00 97.50 77 ALA A CA 1
ATOM 558 C C . ALA A 1 77 ? 2.540 1.099 -13.288 1.00 97.50 77 ALA A C 1
ATOM 560 O O . ALA A 1 77 ? 3.262 1.741 -14.043 1.00 97.50 77 ALA A O 1
ATOM 561 N N . GLY A 1 78 ? 2.296 -0.199 -13.487 1.00 96.06 78 GLY A N 1
ATOM 562 C CA . GLY A 1 78 ? 2.905 -0.955 -14.577 1.00 96.06 78 GLY A CA 1
ATOM 563 C C . GLY A 1 78 ? 2.510 -0.409 -15.948 1.00 96.06 78 GLY A C 1
ATOM 564 O O . GLY A 1 78 ? 3.379 -0.084 -16.757 1.00 96.06 78 GLY A O 1
ATOM 565 N N . GLN A 1 79 ? 1.205 -0.264 -16.192 1.00 95.12 79 GLN A N 1
ATOM 566 C CA . GLN A 1 79 ? 0.728 0.315 -17.444 1.00 95.12 79 GLN A CA 1
ATOM 567 C C . GLN A 1 79 ? 1.050 1.806 -17.557 1.00 95.12 79 GLN A C 1
ATOM 569 O O . GLN A 1 79 ? 1.337 2.264 -18.655 1.00 95.12 79 GLN A O 1
ATOM 574 N N . GLN A 1 80 ? 1.079 2.555 -16.448 1.00 97.19 80 GLN A N 1
ATOM 575 C CA . GLN A 1 80 ? 1.484 3.962 -16.463 1.00 97.19 80 GLN A CA 1
ATOM 576 C C . GLN A 1 80 ? 2.913 4.110 -16.997 1.00 97.19 80 GLN A C 1
ATOM 578 O O . GLN A 1 80 ? 3.155 4.881 -17.922 1.00 97.19 80 GLN A O 1
ATOM 583 N N . VAL A 1 81 ? 3.852 3.328 -16.459 1.00 97.31 81 VAL A N 1
ATOM 584 C CA . VAL A 1 81 ? 5.256 3.390 -16.878 1.00 97.31 81 VAL A CA 1
ATOM 585 C C . VAL A 1 81 ? 5.406 3.033 -18.354 1.00 97.31 81 VAL A C 1
ATOM 587 O O . VAL A 1 81 ? 6.113 3.716 -19.089 1.00 97.31 81 VAL A O 1
ATOM 590 N N . VAL A 1 82 ? 4.730 1.986 -18.822 1.00 95.50 82 VAL A N 1
ATOM 591 C CA . VAL A 1 82 ? 4.870 1.552 -20.219 1.00 95.50 82 VAL A CA 1
ATOM 592 C C . VAL A 1 82 ? 4.177 2.511 -21.181 1.00 95.50 82 VAL A C 1
ATOM 594 O O . VAL A 1 82 ? 4.795 2.971 -22.139 1.00 95.50 82 VAL A O 1
ATOM 597 N N . GLN A 1 83 ? 2.907 2.822 -20.936 1.00 95.38 83 GLN A N 1
ATOM 598 C CA . GLN A 1 83 ? 2.078 3.562 -21.887 1.00 95.38 83 GLN A CA 1
ATOM 599 C C . GLN A 1 83 ? 2.351 5.065 -21.856 1.00 95.38 83 GLN A C 1
ATOM 601 O O . GLN A 1 83 ? 2.327 5.703 -22.905 1.00 95.38 83 GLN A O 1
ATOM 606 N N . VAL A 1 84 ? 2.637 5.630 -20.680 1.00 96.50 84 VAL A N 1
ATOM 607 C CA . VAL A 1 84 ? 2.835 7.076 -20.508 1.00 96.50 84 VAL A CA 1
ATOM 608 C C . VAL A 1 84 ? 4.321 7.406 -20.449 1.00 96.50 84 VAL A C 1
ATOM 610 O O . VAL A 1 84 ? 4.834 8.043 -21.366 1.00 96.50 84 VAL A O 1
ATOM 613 N N . THR A 1 85 ? 5.040 6.918 -19.436 1.00 97.50 85 THR A N 1
ATOM 614 C CA . THR A 1 85 ? 6.447 7.297 -19.204 1.00 97.50 85 THR A CA 1
ATOM 615 C C . THR A 1 85 ? 7.369 6.885 -20.359 1.00 97.50 85 THR A C 1
ATOM 617 O O . THR A 1 85 ? 8.221 7.667 -20.777 1.00 97.50 85 THR A O 1
ATOM 620 N N . TYR A 1 86 ? 7.177 5.689 -20.924 1.00 96.38 86 TYR A N 1
ATOM 621 C CA . TYR A 1 86 ? 7.911 5.211 -22.104 1.00 96.38 86 TYR A CA 1
ATOM 622 C C . TYR A 1 86 ? 7.120 5.330 -23.417 1.00 96.38 86 TYR A C 1
ATOM 624 O O . TYR A 1 86 ? 7.557 4.793 -24.437 1.00 96.38 86 TYR A O 1
ATOM 632 N N . ALA A 1 87 ? 5.996 6.054 -23.421 1.00 95.44 87 ALA A N 1
ATOM 633 C CA . ALA A 1 87 ? 5.188 6.350 -24.607 1.00 95.44 87 ALA A CA 1
ATOM 634 C C . ALA A 1 87 ? 4.811 5.111 -25.453 1.00 95.44 87 ALA A C 1
ATOM 636 O O . ALA A 1 87 ? 4.856 5.152 -26.684 1.00 95.44 87 ALA A O 1
ATOM 637 N N . GLY A 1 88 ? 4.499 3.987 -24.801 1.00 92.62 88 GLY A N 1
ATOM 638 C CA . GLY A 1 88 ? 4.066 2.750 -25.459 1.00 92.62 88 GLY A CA 1
ATOM 639 C C . GLY A 1 88 ? 5.161 2.034 -26.257 1.00 92.62 88 GLY A C 1
ATOM 640 O O . GLY A 1 88 ? 4.848 1.190 -27.096 1.00 92.62 88 GLY A O 1
ATOM 641 N N . ARG A 1 89 ? 6.442 2.366 -26.036 1.00 88.00 89 ARG A N 1
ATOM 642 C CA . ARG A 1 89 ? 7.566 1.659 -26.669 1.00 88.00 89 ARG A CA 1
ATOM 643 C C . ARG A 1 89 ? 7.518 0.170 -26.335 1.00 88.00 89 ARG A C 1
ATOM 645 O O . ARG A 1 89 ? 7.256 -0.206 -25.194 1.00 88.00 89 ARG A O 1
ATOM 652 N N . ASP A 1 90 ? 7.827 -0.669 -27.321 1.00 87.12 90 ASP A N 1
ATOM 653 C CA . ASP A 1 90 ? 8.022 -2.093 -27.069 1.00 87.12 90 ASP A CA 1
ATOM 654 C C . ASP A 1 90 ? 9.287 -2.294 -26.224 1.00 87.12 90 ASP A C 1
ATOM 656 O O . ASP A 1 90 ? 10.389 -1.929 -26.633 1.00 87.12 90 ASP A O 1
ATOM 660 N N . LEU A 1 91 ? 9.108 -2.858 -25.032 1.00 84.25 91 LEU A N 1
ATOM 661 C CA . LEU A 1 91 ? 10.184 -3.143 -24.082 1.00 84.25 91 LEU A CA 1
ATOM 662 C C . LEU A 1 91 ? 10.576 -4.628 -24.064 1.00 84.25 91 LEU A C 1
ATOM 664 O O . LEU A 1 91 ? 11.344 -5.065 -23.205 1.00 84.25 91 LEU A O 1
ATOM 668 N N . SER A 1 92 ? 10.050 -5.423 -25.000 1.00 75.19 92 SER A N 1
ATOM 669 C CA . SER A 1 92 ? 10.308 -6.866 -25.090 1.00 75.19 92 SER A CA 1
ATOM 670 C C . SER A 1 92 ? 11.770 -7.206 -25.413 1.00 75.19 92 SER A C 1
ATOM 672 O O . SER A 1 92 ? 12.259 -8.262 -25.010 1.00 75.19 92 SER A O 1
ATOM 674 N N . SER A 1 93 ? 12.493 -6.293 -26.074 1.00 73.44 93 SER A N 1
ATOM 675 C CA . SER A 1 93 ? 13.926 -6.412 -26.378 1.00 73.44 93 SER A CA 1
ATOM 676 C C . SER A 1 93 ? 14.854 -6.111 -25.194 1.00 73.44 93 SER A C 1
ATOM 678 O O . SER A 1 93 ? 16.069 -6.251 -25.330 1.00 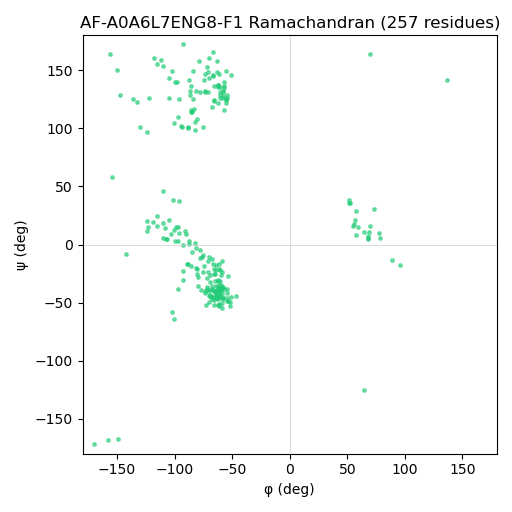73.44 93 SER A O 1
ATOM 680 N N . GLY A 1 94 ? 14.314 -5.679 -24.052 1.00 84.88 94 GLY A N 1
ATOM 681 C CA . GLY A 1 94 ? 15.082 -5.331 -22.859 1.00 84.88 94 GLY A CA 1
ATOM 682 C C . GLY A 1 94 ? 14.589 -4.042 -22.208 1.00 84.88 94 GLY A C 1
ATOM 683 O O . GLY A 1 94 ? 14.236 -3.079 -22.888 1.00 84.88 94 GLY A O 1
ATOM 684 N N . LEU A 1 95 ? 14.590 -4.024 -20.875 1.00 90.00 95 LEU A N 1
ATOM 685 C CA . LEU A 1 95 ? 14.175 -2.862 -20.094 1.00 90.00 95 LEU A CA 1
ATOM 686 C C . LEU A 1 95 ? 15.351 -1.891 -19.906 1.00 90.00 95 LEU A C 1
ATOM 688 O O . LEU A 1 95 ? 16.447 -2.346 -19.562 1.00 90.00 95 LEU A O 1
ATOM 692 N N . PRO A 1 96 ? 15.139 -0.571 -20.063 1.00 93.38 96 PRO A N 1
ATOM 693 C CA . PRO A 1 96 ? 16.100 0.440 -19.625 1.00 93.38 96 PRO A CA 1
ATOM 694 C C . PRO A 1 96 ? 16.517 0.230 -18.163 1.00 93.38 96 PRO A C 1
ATOM 696 O O . PRO A 1 96 ? 15.704 -0.207 -17.340 1.00 93.38 96 PRO A O 1
ATOM 699 N N . ALA A 1 97 ? 17.771 0.537 -17.826 1.00 92.88 97 ALA A N 1
ATOM 700 C CA . ALA A 1 97 ? 18.340 0.242 -16.508 1.00 92.88 97 ALA A CA 1
ATOM 701 C C . ALA A 1 97 ? 17.572 0.930 -15.364 1.00 92.88 97 ALA A C 1
ATOM 703 O O . ALA A 1 97 ? 17.388 0.354 -14.290 1.00 92.88 97 ALA A O 1
ATOM 704 N N . GLU A 1 98 ? 17.061 2.132 -15.620 1.00 96.00 98 GLU A N 1
ATOM 705 C CA . GLU A 1 98 ? 16.294 2.948 -14.684 1.00 96.00 98 GLU A CA 1
ATOM 706 C C . GLU A 1 98 ? 14.843 2.478 -14.490 1.00 96.00 98 GLU A C 1
ATOM 708 O O . GLU A 1 98 ? 14.178 2.908 -13.547 1.00 96.00 98 GLU A O 1
ATOM 713 N N . THR A 1 99 ? 14.348 1.545 -15.316 1.00 96.00 99 THR A N 1
ATOM 714 C CA . THR A 1 99 ? 12.936 1.110 -15.302 1.00 96.00 99 THR A CA 1
ATOM 715 C C . THR A 1 99 ? 12.486 0.643 -13.923 1.00 96.00 99 THR A C 1
ATOM 717 O O . THR A 1 99 ? 11.354 0.902 -13.519 1.00 96.00 99 THR A O 1
ATOM 720 N N . ARG A 1 100 ? 13.359 -0.048 -13.176 1.00 96.88 100 ARG A N 1
ATOM 721 C CA . ARG A 1 100 ? 13.034 -0.498 -11.817 1.00 96.88 100 ARG A CA 1
ATOM 722 C C . ARG A 1 100 ? 12.765 0.685 -10.893 1.00 96.88 100 ARG A C 1
ATOM 724 O O . ARG A 1 100 ? 11.791 0.638 -10.148 1.00 96.88 100 ARG A O 1
ATOM 731 N N . GLU A 1 101 ? 13.627 1.698 -10.925 1.00 97.88 101 GLU A N 1
ATOM 732 C CA . GLU A 1 101 ? 13.515 2.889 -10.082 1.00 97.88 101 GLU A CA 1
ATOM 733 C C . GLU A 1 101 ? 12.271 3.705 -10.446 1.00 97.88 101 GLU A C 1
ATOM 735 O O . GLU A 1 101 ? 11.459 4.028 -9.579 1.00 97.88 101 GLU A O 1
ATOM 740 N N . VAL A 1 102 ? 12.074 3.945 -11.743 1.00 98.44 102 VAL A N 1
ATOM 741 C CA . VAL A 1 102 ? 10.875 4.590 -12.291 1.00 98.44 102 VAL A CA 1
ATOM 742 C C . VAL A 1 102 ? 9.615 3.858 -11.818 1.00 98.44 102 VAL A C 1
ATOM 744 O O . VAL A 1 102 ? 8.699 4.472 -11.273 1.00 98.44 102 VAL A O 1
ATOM 747 N N . PHE A 1 103 ? 9.584 2.530 -11.944 1.00 98.19 103 PHE A N 1
ATOM 748 C CA . PHE A 1 103 ? 8.429 1.721 -11.563 1.00 98.19 103 PHE A CA 1
ATOM 749 C C . PHE A 1 103 ? 8.102 1.784 -10.069 1.00 98.19 103 PHE A C 1
ATOM 751 O O . PHE A 1 103 ? 6.927 1.931 -9.717 1.00 98.19 103 PHE A O 1
ATOM 758 N N . VAL A 1 104 ? 9.098 1.704 -9.179 1.00 97.81 104 VAL A N 1
ATOM 759 C CA . VAL A 1 104 ? 8.833 1.802 -7.732 1.00 97.81 104 VAL A CA 1
ATOM 760 C C . VAL A 1 104 ? 8.352 3.198 -7.335 1.00 97.81 104 VAL A C 1
ATOM 762 O O . VAL A 1 104 ? 7.449 3.303 -6.506 1.00 97.81 104 VAL A O 1
ATOM 765 N N . LYS A 1 105 ? 8.864 4.259 -7.971 1.00 98.62 105 LYS A N 1
ATOM 766 C CA . LYS A 1 105 ? 8.419 5.637 -7.714 1.00 98.62 105 LYS A CA 1
ATOM 767 C C . LYS A 1 105 ? 6.998 5.890 -8.207 1.00 98.62 105 LYS A C 1
ATOM 769 O O . LYS A 1 105 ? 6.198 6.457 -7.469 1.00 98.62 105 LYS A O 1
ATOM 774 N N . VAL A 1 106 ? 6.641 5.413 -9.401 1.00 98.56 106 VAL A N 1
ATOM 775 C CA . VAL A 1 106 ? 5.258 5.513 -9.901 1.00 98.56 106 VAL A CA 1
ATOM 776 C C . VAL A 1 106 ? 4.298 4.696 -9.033 1.00 98.56 106 VAL A C 1
ATOM 778 O O . VAL A 1 106 ? 3.224 5.191 -8.697 1.00 98.56 106 VAL A O 1
ATOM 781 N N . SER A 1 107 ? 4.695 3.493 -8.601 1.00 97.88 107 SER A N 1
ATOM 782 C CA . SER A 1 107 ? 3.900 2.675 -7.667 1.00 97.88 107 SER A CA 1
ATOM 783 C C . SER A 1 107 ? 3.626 3.425 -6.363 1.00 97.88 107 SER A C 1
ATOM 785 O O . SER A 1 107 ? 2.483 3.495 -5.915 1.00 97.88 107 SER A O 1
ATOM 787 N N . TRP A 1 108 ? 4.655 4.063 -5.803 1.00 98.00 108 TRP A N 1
ATOM 788 C CA . TRP A 1 108 ? 4.528 4.878 -4.599 1.00 98.00 108 TRP A CA 1
ATOM 789 C C . TRP A 1 108 ? 3.626 6.108 -4.808 1.00 98.00 108 TRP A C 1
ATOM 791 O O . TRP A 1 108 ? 2.739 6.370 -3.999 1.00 98.00 108 TRP A O 1
ATOM 801 N N . LEU A 1 109 ? 3.772 6.837 -5.921 1.00 98.44 109 LEU A N 1
ATOM 802 C CA . LEU A 1 109 ? 2.900 7.974 -6.253 1.00 98.44 109 LEU A CA 1
ATOM 803 C C . LEU A 1 109 ? 1.434 7.548 -6.421 1.00 98.44 109 LEU A C 1
ATOM 805 O O . LEU A 1 109 ? 0.523 8.277 -6.024 1.00 98.44 109 LEU A O 1
ATOM 809 N N . HIS A 1 110 ? 1.185 6.378 -7.007 1.00 97.81 110 HIS A N 1
ATOM 810 C CA . HIS A 1 110 ? -0.158 5.816 -7.138 1.00 97.81 110 HIS A CA 1
ATOM 811 C C . HIS A 1 110 ? -0.754 5.453 -5.771 1.00 97.81 110 HIS A C 1
ATOM 813 O O . HIS A 1 110 ? -1.917 5.768 -5.513 1.00 97.81 110 HIS A O 1
ATOM 819 N N . GLU A 1 111 ? 0.040 4.894 -4.856 1.00 96.88 111 GLU A N 1
ATOM 820 C CA . GLU A 1 111 ? -0.381 4.673 -3.468 1.00 96.88 111 GLU A CA 1
ATOM 821 C C . GLU A 1 111 ? -0.742 5.992 -2.771 1.00 96.88 111 GLU A C 1
ATOM 823 O O . GLU A 1 111 ? -1.809 6.101 -2.166 1.00 96.88 111 GLU A O 1
ATOM 828 N N . MET A 1 112 ? 0.071 7.043 -2.934 1.00 97.69 112 MET A N 1
ATOM 829 C CA . MET A 1 112 ? -0.245 8.366 -2.381 1.00 97.69 112 MET A CA 1
ATOM 830 C C . MET A 1 112 ? -1.568 8.914 -2.935 1.00 97.69 112 MET A C 1
ATOM 832 O O . MET A 1 112 ? -2.358 9.489 -2.184 1.00 97.69 112 MET A O 1
ATOM 836 N N . GLN A 1 113 ? -1.857 8.708 -4.226 1.00 96.44 113 GLN A N 1
ATOM 837 C CA . GLN A 1 113 ? -3.147 9.084 -4.815 1.00 96.44 113 GLN A CA 1
ATOM 838 C C . GLN A 1 113 ? -4.317 8.313 -4.196 1.00 96.44 113 GLN A C 1
ATOM 840 O O . GLN A 1 113 ? -5.364 8.920 -3.966 1.00 96.44 113 GLN A O 1
ATOM 845 N N . VAL A 1 114 ? -4.151 7.015 -3.915 1.00 94.94 114 VAL A N 1
ATOM 846 C CA . VAL A 1 114 ? -5.168 6.200 -3.231 1.00 94.94 114 VAL A CA 1
ATOM 847 C C . VAL A 1 114 ? -5.435 6.746 -1.831 1.00 94.94 114 VAL A C 1
ATOM 849 O O . VAL A 1 114 ? -6.582 7.052 -1.519 1.00 94.94 114 VAL A O 1
ATOM 852 N N . LEU A 1 115 ? -4.394 6.955 -1.024 1.00 96.75 115 LEU A N 1
ATOM 853 C CA . LEU A 1 115 ? -4.530 7.426 0.359 1.00 96.75 115 LEU A CA 1
ATOM 854 C C . LEU A 1 115 ? -5.163 8.821 0.444 1.00 96.75 115 LEU A C 1
ATOM 856 O O . LEU A 1 115 ? -6.034 9.082 1.274 1.00 96.75 115 LEU A O 1
ATOM 860 N N . LEU A 1 116 ? -4.768 9.733 -0.446 1.00 96.81 116 LEU A N 1
ATOM 861 C CA . LEU A 1 116 ? -5.296 11.095 -0.454 1.00 96.81 116 LEU A CA 1
ATOM 862 C C . LEU A 1 116 ? -6.788 11.167 -0.825 1.00 96.81 116 LEU A C 1
ATOM 864 O O . LEU A 1 116 ? -7.407 12.193 -0.537 1.00 96.81 116 LEU A O 1
ATOM 868 N N . ARG A 1 117 ? -7.391 10.123 -1.424 1.00 93.88 117 ARG A N 1
ATOM 869 C CA . ARG A 1 117 ? -8.840 10.091 -1.729 1.00 93.88 117 ARG A CA 1
ATOM 870 C C . ARG A 1 117 ? -9.707 10.169 -0.477 1.00 93.88 117 ARG A C 1
ATOM 872 O O . ARG A 1 117 ? -10.796 10.730 -0.546 1.00 93.88 117 ARG A O 1
ATOM 879 N N . GLU A 1 118 ? -9.229 9.642 0.645 1.00 94.94 118 GLU A N 1
ATOM 880 C CA . GLU A 1 118 ? -9.952 9.706 1.920 1.00 94.94 118 GLU A CA 1
ATOM 881 C C . GLU A 1 118 ? -9.868 11.104 2.556 1.00 94.94 118 GLU A C 1
ATOM 883 O O . GLU A 1 118 ? -10.754 11.523 3.304 1.00 94.94 118 GLU A O 1
ATOM 888 N N . VAL A 1 119 ? -8.838 11.881 2.208 1.00 96.44 119 VAL A N 1
ATOM 889 C CA . VAL A 1 119 ? -8.578 13.187 2.814 1.00 96.44 119 VAL A CA 1
ATOM 890 C C . VAL A 1 119 ? -9.368 14.297 2.128 1.00 96.44 119 VAL A C 1
ATOM 892 O O . VAL A 1 119 ? -9.115 14.660 0.981 1.00 96.44 119 VAL A O 1
ATOM 895 N N . ARG A 1 120 ? -10.281 14.926 2.872 1.00 91.38 120 ARG A N 1
ATOM 896 C CA . ARG A 1 120 ? -10.999 16.127 2.413 1.00 91.38 120 ARG A CA 1
ATOM 897 C C . ARG A 1 120 ? -10.036 17.291 2.154 1.00 91.38 120 ARG A C 1
ATOM 899 O O . ARG A 1 120 ? -9.159 17.558 2.970 1.00 91.38 120 ARG A O 1
ATOM 906 N N . GLY A 1 121 ? -10.246 18.017 1.054 1.00 93.44 121 GLY A N 1
ATOM 907 C CA . GLY A 1 121 ? -9.440 19.188 0.684 1.00 93.44 121 GLY A CA 1
ATOM 908 C C . GLY A 1 121 ? -8.069 18.857 0.082 1.00 93.44 121 GLY A C 1
ATOM 909 O O . GLY A 1 121 ? -7.254 19.756 -0.111 1.00 93.44 121 GLY A O 1
ATOM 910 N N . SER A 1 122 ? -7.800 17.587 -0.236 1.00 96.44 122 SER A N 1
ATOM 911 C CA . SER A 1 122 ? -6.534 17.147 -0.832 1.00 96.44 122 SER A CA 1
ATOM 912 C C . SER A 1 122 ? -6.457 17.337 -2.355 1.00 96.44 122 SER A C 1
ATOM 914 O O . SER A 1 122 ? -5.437 16.997 -2.949 1.00 96.44 122 SER A O 1
ATOM 916 N N . ASP A 1 123 ? -7.486 17.891 -3.008 1.00 94.56 123 ASP A N 1
ATOM 917 C CA . ASP A 1 123 ? -7.638 17.885 -4.475 1.00 94.56 123 ASP A CA 1
ATOM 918 C C . ASP A 1 123 ? -6.473 18.529 -5.236 1.00 94.56 123 ASP A C 1
ATOM 920 O O . ASP A 1 123 ? -6.093 18.072 -6.315 1.00 94.56 123 ASP A O 1
ATOM 924 N N . ALA A 1 124 ? -5.891 19.602 -4.693 1.00 96.31 124 ALA A N 1
ATOM 925 C CA . ALA A 1 124 ? -4.719 20.239 -5.290 1.00 96.31 124 ALA A CA 1
ATOM 926 C C . ALA A 1 124 ? -3.486 19.327 -5.215 1.00 96.31 124 ALA A C 1
ATOM 928 O O . ALA A 1 124 ? -2.825 19.114 -6.229 1.00 96.31 124 ALA A O 1
ATOM 929 N N . LEU A 1 125 ? -3.226 18.734 -4.045 1.00 97.31 125 LEU A N 1
ATOM 930 C CA . LEU A 1 125 ? -2.099 17.822 -3.858 1.00 97.31 125 LEU A CA 1
ATOM 931 C C . LEU A 1 125 ? -2.285 16.528 -4.656 1.00 97.31 125 LEU A C 1
ATOM 933 O O . LEU A 1 125 ? -1.335 16.048 -5.257 1.00 97.31 125 LEU A O 1
ATOM 937 N N . ARG A 1 126 ? -3.507 15.991 -4.737 1.00 95.88 126 ARG A N 1
ATOM 938 C CA . ARG A 1 126 ? -3.819 14.824 -5.574 1.00 95.88 126 ARG A CA 1
ATOM 939 C C . ARG A 1 126 ? -3.495 15.069 -7.043 1.00 95.88 126 ARG A C 1
ATOM 941 O O . ARG A 1 126 ? -2.863 14.221 -7.664 1.00 95.88 126 ARG A O 1
ATOM 948 N N . ARG A 1 127 ? -3.899 16.222 -7.592 1.00 96.00 127 ARG A N 1
ATOM 949 C CA . ARG A 1 127 ? -3.574 16.599 -8.979 1.00 96.00 127 ARG A CA 1
ATOM 950 C C . ARG A 1 127 ? -2.074 16.727 -9.196 1.00 96.00 127 ARG A C 1
ATOM 952 O O . ARG A 1 127 ? -1.584 16.315 -10.240 1.00 96.00 127 ARG A O 1
ATOM 959 N N . GLU A 1 128 ? -1.361 17.270 -8.219 1.00 97.25 128 GLU A N 1
ATOM 960 C CA . GLU A 1 128 ? 0.089 17.372 -8.293 1.00 97.25 128 GLU A CA 1
ATOM 961 C C . GLU A 1 128 ? 0.767 15.998 -8.279 1.00 97.25 128 GLU A C 1
ATOM 963 O O . GLU A 1 128 ? 1.526 15.697 -9.193 1.00 97.25 128 GLU A O 1
ATOM 968 N N . VAL A 1 129 ? 0.445 15.135 -7.308 1.00 98.06 129 VAL A N 1
ATOM 969 C CA . VAL A 1 129 ? 0.987 13.767 -7.224 1.00 98.06 129 VAL A CA 1
ATOM 970 C C . VAL A 1 129 ? 0.683 12.981 -8.503 1.00 98.06 129 VAL A C 1
ATOM 972 O O . VAL A 1 129 ? 1.540 12.248 -8.993 1.00 98.06 129 VAL A O 1
ATOM 975 N N . ARG A 1 130 ? -0.510 13.165 -9.083 1.00 96.44 130 ARG A N 1
ATOM 976 C CA . ARG A 1 130 ? -0.856 12.581 -10.384 1.00 96.44 130 ARG A CA 1
ATOM 977 C C . ARG A 1 130 ? 0.042 13.103 -11.506 1.00 96.44 130 ARG A C 1
ATOM 979 O O . ARG A 1 130 ? 0.545 12.302 -12.283 1.00 96.44 130 ARG A O 1
ATOM 986 N N . GLY A 1 131 ? 0.266 14.416 -11.565 1.00 97.56 131 GLY A N 1
ATOM 987 C CA . GLY A 1 131 ? 1.153 15.036 -12.551 1.00 97.56 131 GLY A CA 1
ATOM 988 C C . GLY A 1 131 ? 2.600 14.552 -12.437 1.00 97.56 131 GLY A C 1
ATOM 989 O O . GLY A 1 131 ? 3.232 14.305 -13.456 1.00 97.56 131 GLY A O 1
ATOM 990 N N . LEU A 1 132 ? 3.101 14.320 -11.219 1.00 98.44 132 LEU A N 1
ATOM 991 C CA . LEU A 1 132 ? 4.425 13.720 -11.013 1.00 98.44 132 LEU A CA 1
ATOM 992 C C . LEU A 1 132 ? 4.510 12.306 -11.605 1.00 98.44 132 LEU A C 1
ATOM 994 O O . LEU A 1 132 ? 5.525 11.947 -12.191 1.00 98.44 132 LEU A O 1
ATOM 998 N N . ALA A 1 133 ? 3.440 11.512 -11.501 1.00 97.75 133 ALA A N 1
ATOM 999 C CA . ALA A 1 133 ? 3.396 10.159 -12.062 1.00 97.75 133 ALA A CA 1
ATOM 1000 C C . ALA A 1 133 ? 3.334 10.138 -13.603 1.00 97.75 133 ALA A C 1
ATOM 1002 O O . ALA A 1 133 ? 3.555 9.086 -14.201 1.00 97.75 133 ALA A O 1
ATOM 1003 N N . ASP A 1 134 ? 3.035 11.275 -14.241 1.00 97.38 134 ASP A N 1
ATOM 1004 C CA . ASP A 1 134 ? 3.058 11.463 -15.700 1.00 97.38 134 ASP A CA 1
ATOM 1005 C C . ASP A 1 134 ? 4.443 11.878 -16.233 1.00 97.38 134 ASP A C 1
ATOM 1007 O O . ASP A 1 134 ? 4.599 12.073 -17.438 1.00 97.38 134 ASP A O 1
ATOM 1011 N N . GLY A 1 135 ? 5.443 12.004 -15.354 1.00 97.69 135 GLY A N 1
ATOM 1012 C CA . GLY A 1 135 ? 6.796 12.411 -15.715 1.00 97.69 135 GLY A CA 1
ATOM 1013 C C . GLY A 1 135 ? 7.516 11.436 -16.652 1.00 97.69 135 GLY A C 1
ATOM 1014 O O . GLY A 1 135 ? 7.219 10.237 -16.730 1.00 97.69 135 GLY A O 1
ATOM 1015 N N . SER A 1 136 ? 8.512 11.975 -17.347 1.00 98.19 136 SER A N 1
ATOM 1016 C CA . SER A 1 136 ? 9.499 11.223 -18.120 1.00 98.19 136 SER A CA 1
ATOM 1017 C C . SER A 1 136 ? 10.403 10.367 -17.213 1.00 98.19 136 SER A C 1
ATOM 1019 O O . SER A 1 136 ? 10.456 10.587 -15.998 1.00 98.19 136 SER A O 1
ATOM 1021 N N . PRO A 1 137 ? 11.160 9.400 -17.772 1.00 98.19 137 PRO A N 1
ATOM 1022 C CA . PRO A 1 137 ? 12.109 8.611 -16.989 1.00 98.19 137 PRO A CA 1
ATOM 1023 C C . PRO A 1 137 ? 13.113 9.475 -16.213 1.00 98.19 137 PRO A C 1
ATOM 1025 O O . PRO A 1 137 ? 13.363 9.205 -15.044 1.00 98.19 137 PRO A O 1
ATOM 1028 N N . GLU A 1 138 ? 13.645 10.536 -16.830 1.00 98.25 138 GLU A N 1
ATOM 1029 C CA . GLU A 1 138 ? 14.614 11.444 -16.201 1.00 98.25 138 GLU A CA 1
ATOM 1030 C C . GLU A 1 138 ? 14.001 12.196 -15.011 1.00 98.25 138 GLU A C 1
ATOM 1032 O O . GLU A 1 138 ? 14.583 12.218 -13.928 1.00 98.25 138 GLU A O 1
ATOM 1037 N N . GLU A 1 139 ? 12.794 12.744 -15.176 1.00 98.62 139 GLU A N 1
ATOM 1038 C CA . GLU A 1 139 ? 12.082 13.452 -14.104 1.00 98.62 139 GLU A CA 1
ATOM 1039 C C . GLU A 1 139 ? 11.741 12.519 -12.937 1.00 98.62 139 GLU A C 1
ATOM 1041 O O . GLU A 1 139 ? 11.884 12.898 -11.776 1.00 98.62 139 GLU A O 1
ATOM 1046 N N . LEU A 1 140 ? 11.330 11.280 -13.227 1.00 98.69 140 LEU A N 1
ATOM 1047 C CA . LEU A 1 140 ? 11.011 10.288 -12.201 1.00 98.69 140 LEU A CA 1
ATOM 1048 C C . LEU A 1 140 ? 12.268 9.790 -11.479 1.00 98.69 140 LEU A C 1
ATOM 1050 O O . LEU A 1 140 ? 12.256 9.661 -10.256 1.00 98.69 140 LEU A O 1
ATOM 1054 N N . VAL A 1 141 ? 13.382 9.566 -12.176 1.00 98.50 141 VAL A N 1
ATOM 1055 C CA . VAL A 1 141 ? 14.673 9.267 -11.527 1.00 98.50 141 VAL A CA 1
ATOM 1056 C C . VAL A 1 141 ? 15.135 10.448 -10.663 1.00 98.50 141 VAL A C 1
ATOM 1058 O O . VAL A 1 141 ? 15.592 10.242 -9.542 1.00 98.50 141 VAL A O 1
ATOM 1061 N N . GLY A 1 142 ? 14.924 11.687 -11.106 1.00 98.38 142 GLY A N 1
ATOM 1062 C CA . GLY A 1 142 ? 15.225 12.892 -10.326 1.00 98.38 142 GLY A CA 1
ATOM 1063 C C . GLY A 1 142 ? 14.237 13.209 -9.195 1.00 98.38 142 GLY A C 1
ATOM 1064 O O . GLY A 1 142 ? 14.506 14.105 -8.396 1.00 98.38 142 GLY A O 1
ATOM 1065 N N . LEU A 1 143 ? 13.101 12.508 -9.109 1.00 98.62 143 LEU A N 1
ATOM 1066 C CA . LEU A 1 143 ? 12.046 12.814 -8.146 1.00 98.62 143 LEU A CA 1
ATOM 1067 C C . LEU A 1 143 ? 12.496 12.583 -6.698 1.00 98.62 143 LEU A C 1
ATOM 1069 O O . LEU A 1 143 ? 12.839 11.463 -6.307 1.00 98.62 143 LEU A O 1
ATOM 1073 N N . ASP A 1 144 ? 12.367 13.636 -5.892 1.00 98.19 144 ASP A N 1
ATOM 1074 C CA . ASP A 1 144 ? 12.483 13.592 -4.438 1.00 98.19 144 ASP A CA 1
ATOM 1075 C C . ASP A 1 144 ? 11.158 13.126 -3.812 1.00 98.19 144 ASP A C 1
ATOM 1077 O O . ASP A 1 144 ? 10.201 13.890 -3.638 1.00 98.19 144 ASP A O 1
ATOM 1081 N N . VAL A 1 145 ? 11.095 11.837 -3.485 1.00 97.44 145 VAL A N 1
ATOM 1082 C CA . VAL A 1 145 ? 9.921 11.233 -2.840 1.00 97.44 145 VAL A CA 1
ATOM 1083 C C . VAL A 1 145 ? 9.739 11.705 -1.397 1.00 97.44 145 VAL A C 1
ATOM 1085 O O . VAL A 1 145 ? 8.602 11.767 -0.926 1.00 97.44 145 VAL A O 1
ATOM 1088 N N . ASP A 1 146 ? 10.812 12.106 -0.712 1.00 98.06 146 ASP A N 1
ATOM 1089 C CA . ASP A 1 146 ? 10.746 12.594 0.666 1.00 98.06 146 ASP A CA 1
ATOM 1090 C C . ASP A 1 146 ? 10.090 13.978 0.715 1.00 98.06 146 ASP A C 1
ATOM 1092 O O . ASP A 1 146 ? 9.255 14.241 1.587 1.00 98.06 146 ASP A O 1
ATOM 1096 N N . ALA A 1 147 ? 10.367 14.838 -0.270 1.00 98.25 147 ALA A N 1
ATOM 1097 C CA . ALA A 1 147 ? 9.686 16.125 -0.424 1.00 98.25 147 ALA A CA 1
ATOM 1098 C C . ALA A 1 147 ? 8.174 15.961 -0.660 1.00 98.25 147 ALA A C 1
ATOM 1100 O O . ALA A 1 147 ? 7.363 16.705 -0.091 1.00 98.25 147 ALA A O 1
ATOM 1101 N N . VAL A 1 148 ? 7.766 14.966 -1.454 1.00 98.31 148 VAL A N 1
ATOM 1102 C CA . VAL A 1 148 ? 6.343 14.646 -1.651 1.00 98.31 148 VAL A CA 1
ATOM 1103 C C . VAL A 1 148 ? 5.742 14.082 -0.355 1.00 98.31 148 VAL A C 1
ATOM 1105 O O . VAL A 1 148 ? 4.680 14.535 0.087 1.00 98.31 148 VAL A O 1
ATOM 1108 N N . ALA A 1 149 ? 6.437 13.160 0.318 1.00 97.88 149 ALA A N 1
ATOM 1109 C CA . ALA A 1 149 ? 5.996 12.559 1.578 1.00 97.88 149 ALA A CA 1
ATOM 1110 C C . ALA A 1 149 ? 5.827 13.600 2.699 1.00 97.88 149 ALA A C 1
ATOM 1112 O O . ALA A 1 149 ? 4.856 13.541 3.461 1.00 97.88 149 ALA A O 1
ATOM 1113 N N . ALA A 1 150 ? 6.714 14.598 2.766 1.00 98.12 150 ALA A N 1
ATOM 1114 C CA . ALA A 1 150 ? 6.653 15.701 3.724 1.00 98.12 150 ALA A CA 1
ATOM 1115 C C . ALA A 1 150 ? 5.373 16.540 3.591 1.00 98.12 150 ALA A C 1
ATOM 1117 O O . ALA A 1 150 ? 4.951 17.180 4.556 1.00 98.12 150 ALA A O 1
ATOM 1118 N N . ARG A 1 151 ? 4.719 16.506 2.425 1.00 97.50 151 ARG A N 1
ATOM 1119 C CA . ARG A 1 151 ? 3.459 17.211 2.159 1.00 97.50 151 ARG A CA 1
ATOM 1120 C C . ARG A 1 151 ? 2.237 16.316 2.323 1.00 97.50 151 ARG A C 1
ATOM 1122 O O . ARG A 1 151 ? 1.228 16.764 2.864 1.00 97.50 151 ARG A O 1
ATOM 1129 N N . VAL A 1 152 ? 2.330 15.052 1.908 1.00 98.25 152 VAL A N 1
ATOM 1130 C CA . VAL A 1 152 ? 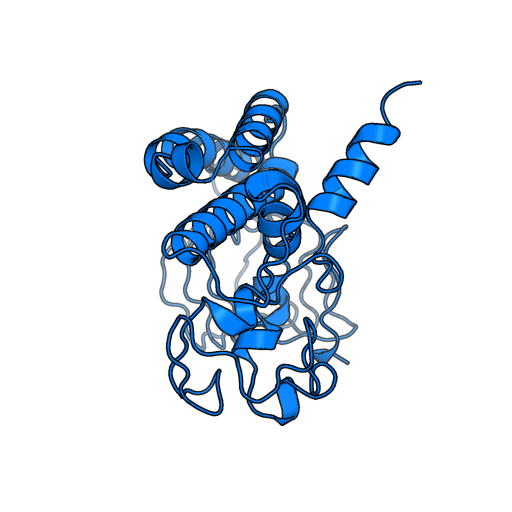1.246 14.066 2.053 1.00 98.25 152 VAL A CA 1
ATOM 1131 C C . VAL A 1 152 ? 1.042 13.683 3.520 1.00 98.25 152 VAL A C 1
ATOM 1133 O O . VAL A 1 152 ? -0.075 13.745 4.034 1.00 98.25 152 VAL A O 1
ATOM 1136 N N . GLY A 1 153 ? 2.121 13.338 4.225 1.00 97.25 153 GLY A N 1
ATOM 1137 C CA . GLY A 1 153 ? 2.075 12.798 5.583 1.00 97.25 153 GLY A CA 1
ATOM 1138 C C . GLY A 1 153 ? 1.308 13.665 6.592 1.00 97.25 153 GLY A C 1
ATOM 1139 O O . GLY A 1 153 ? 0.461 13.127 7.310 1.00 97.25 153 GLY A O 1
ATOM 1140 N N . PRO A 1 154 ? 1.548 14.990 6.677 1.00 97.19 154 PRO A N 1
ATOM 1141 C CA . PRO A 1 154 ? 0.788 15.864 7.568 1.00 97.19 154 PRO A CA 1
ATOM 1142 C C . PRO A 1 154 ? -0.717 15.870 7.286 1.00 97.19 154 PRO A C 1
ATOM 1144 O O . PRO A 1 154 ? -1.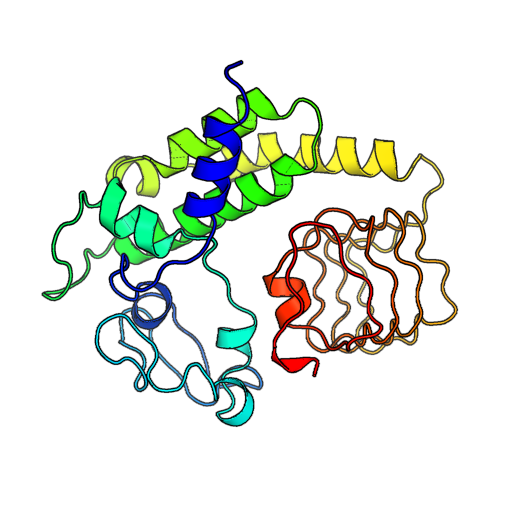496 15.888 8.235 1.00 97.19 154 PRO A O 1
ATOM 1147 N N . LEU A 1 155 ? -1.132 15.806 6.016 1.00 97.56 155 LEU A N 1
ATOM 1148 C CA . LEU A 1 155 ? -2.549 15.774 5.650 1.00 97.56 155 LEU A CA 1
ATOM 1149 C C . LEU A 1 155 ? -3.218 14.464 6.067 1.00 97.56 155 LEU A C 1
ATOM 1151 O O . LEU A 1 155 ? -4.295 14.509 6.660 1.00 97.56 155 LEU A O 1
ATOM 1155 N N . LEU A 1 156 ? -2.568 13.316 5.831 1.00 98.00 156 LEU A N 1
ATOM 1156 C CA . LEU A 1 156 ? -3.081 12.016 6.285 1.00 98.00 156 LEU A CA 1
ATOM 1157 C C . LEU A 1 156 ? -3.250 12.005 7.814 1.00 98.00 156 LEU A C 1
ATOM 1159 O O . LEU A 1 156 ? -4.305 11.636 8.330 1.00 98.00 156 LEU A O 1
ATOM 1163 N N . ARG A 1 157 ? -2.238 12.494 8.548 1.00 95.94 157 ARG A N 1
ATOM 1164 C CA . ARG A 1 157 ? -2.269 12.575 10.019 1.00 95.94 157 ARG A CA 1
ATOM 1165 C C . ARG A 1 157 ? -3.346 13.520 10.539 1.00 95.94 157 ARG A C 1
ATOM 1167 O O . ARG A 1 157 ? -4.046 13.170 11.485 1.00 95.94 157 ARG A O 1
ATOM 1174 N N . ALA A 1 158 ? -3.489 14.701 9.940 1.00 96.19 158 ALA A N 1
ATOM 1175 C CA . ALA A 1 158 ? -4.511 15.666 10.337 1.00 96.19 158 ALA A CA 1
ATOM 1176 C C . ALA A 1 158 ? -5.924 15.121 10.081 1.00 96.19 158 ALA A C 1
ATOM 1178 O O . ALA A 1 158 ? -6.799 15.262 10.935 1.00 96.19 158 ALA A O 1
ATOM 1179 N N . HIS A 1 159 ? -6.132 14.451 8.943 1.00 97.19 159 HIS A N 1
ATOM 1180 C CA . HIS A 1 159 ? -7.394 13.788 8.630 1.00 97.19 159 HIS A CA 1
ATOM 1181 C C . HIS A 1 159 ? -7.721 12.683 9.641 1.00 97.19 159 HIS A C 1
ATOM 1183 O O . HIS A 1 159 ? -8.797 12.703 10.238 1.00 97.19 159 HIS A O 1
ATOM 1189 N N . SER A 1 160 ? -6.768 11.778 9.888 1.00 97.12 160 SER A N 1
ATOM 1190 C CA . SER A 1 160 ? -6.879 10.720 10.898 1.00 97.12 160 SER A CA 1
ATOM 1191 C C . SER A 1 160 ? -7.266 11.279 12.265 1.00 97.12 160 SER A C 1
ATOM 1193 O O . SER A 1 160 ? -8.281 10.878 12.836 1.00 97.12 160 SER A O 1
ATOM 1195 N N . ALA A 1 161 ? -6.525 12.277 12.757 1.00 95.94 161 ALA A N 1
ATOM 1196 C CA . ALA A 1 161 ? -6.780 12.902 14.050 1.00 95.94 161 ALA A CA 1
ATOM 1197 C C . ALA A 1 161 ? -8.172 13.552 14.125 1.00 95.94 161 ALA A C 1
ATOM 1199 O O . ALA A 1 161 ? -8.859 13.416 15.137 1.00 95.94 161 ALA A O 1
ATOM 1200 N N . ALA A 1 162 ? -8.624 14.214 13.055 1.00 96.50 162 ALA A N 1
ATOM 1201 C CA . ALA A 1 162 ? -9.947 14.833 13.009 1.00 96.50 162 ALA A CA 1
ATOM 1202 C C . ALA A 1 162 ? -11.087 13.800 13.050 1.00 96.50 162 ALA A C 1
ATOM 1204 O O . ALA A 1 162 ? -12.102 14.025 13.709 1.00 96.50 162 ALA A O 1
ATOM 1205 N N . VAL A 1 163 ? -10.927 12.660 12.371 1.00 96.94 163 VAL A N 1
ATOM 1206 C CA . VAL A 1 163 ? -11.947 11.599 12.322 1.00 96.94 163 VAL A CA 1
ATOM 1207 C C . VAL A 1 163 ? -11.962 10.769 13.610 1.00 96.94 163 VAL A C 1
ATOM 1209 O O . VAL A 1 163 ? -13.037 10.411 14.110 1.00 96.94 163 VAL A O 1
ATOM 1212 N N . ARG A 1 164 ? -10.777 10.487 14.161 1.00 97.12 164 ARG A N 1
ATOM 1213 C CA . ARG A 1 164 ? -10.581 9.697 15.381 1.00 97.12 164 ARG A CA 1
ATOM 1214 C C . ARG A 1 164 ? -10.810 10.483 16.661 1.00 97.12 164 ARG A C 1
ATOM 1216 O O . ARG A 1 164 ? -11.186 9.877 17.653 1.00 97.12 164 ARG A O 1
ATOM 1223 N N . GLY A 1 165 ? -10.653 11.803 16.662 1.00 95.31 165 GLY A N 1
ATOM 1224 C CA . GLY A 1 165 ? -10.794 12.671 17.836 1.00 95.31 165 GLY A CA 1
ATOM 1225 C C . GLY A 1 165 ? -9.684 12.508 18.887 1.00 95.31 165 GLY A C 1
ATOM 1226 O O . GLY A 1 165 ? -8.937 11.535 18.881 1.00 95.31 165 GLY A O 1
ATOM 1227 N N . ALA A 1 166 ? -9.582 13.489 19.789 1.00 88.75 166 ALA A N 1
ATOM 1228 C CA . ALA A 1 166 ? -8.414 13.685 20.656 1.00 88.75 166 ALA A CA 1
ATOM 1229 C C . ALA A 1 166 ? -8.136 12.542 21.653 1.00 88.75 166 ALA A C 1
ATOM 1231 O O . ALA A 1 166 ? -6.975 12.221 21.881 1.00 88.75 166 ALA A O 1
ATOM 1232 N N . ASP A 1 167 ? -9.177 11.905 22.196 1.00 90.81 167 ASP A N 1
ATOM 1233 C CA . ASP A 1 167 ? -9.047 10.867 23.236 1.00 90.81 167 ASP A CA 1
ATOM 1234 C C . ASP A 1 167 ? -8.941 9.440 22.674 1.00 90.81 167 ASP A C 1
ATOM 1236 O O . ASP A 1 167 ? -9.099 8.454 23.395 1.00 90.81 167 ASP A O 1
ATOM 1240 N N . ALA A 1 168 ? -8.736 9.308 21.363 1.00 93.62 168 ALA A N 1
ATOM 1241 C CA . ALA A 1 168 ? -8.610 8.012 20.719 1.00 93.62 168 ALA A CA 1
ATOM 1242 C C . ALA A 1 168 ? -7.395 7.223 21.248 1.00 93.62 168 ALA A C 1
ATOM 1244 O O . ALA A 1 168 ? -6.296 7.781 21.321 1.00 93.62 168 ALA A O 1
ATOM 1245 N N . PRO A 1 169 ? -7.537 5.912 21.533 1.00 96.31 169 PRO A N 1
ATOM 1246 C CA . PRO A 1 169 ? -6.404 5.095 21.943 1.00 96.31 169 PRO A CA 1
ATOM 1247 C C . PRO A 1 169 ? -5.368 5.014 20.817 1.00 96.31 169 PRO A C 1
ATOM 1249 O O . PRO A 1 169 ? -5.707 5.049 19.629 1.00 96.31 169 PRO A O 1
ATOM 1252 N N . SER A 1 170 ? -4.095 4.904 21.192 1.00 97.06 170 SER A N 1
ATOM 1253 C CA . SER A 1 170 ? -2.991 4.773 20.246 1.00 97.06 170 SER A CA 1
ATOM 1254 C C . SER A 1 170 ? -2.195 3.506 20.508 1.00 97.06 170 SER A C 1
ATOM 1256 O O . SER A 1 170 ? -1.707 3.282 21.614 1.00 97.06 170 SER A O 1
ATOM 1258 N N . TYR A 1 171 ? -2.046 2.715 19.453 1.00 97.81 171 TYR A N 1
ATOM 1259 C CA . TYR A 1 171 ? -1.213 1.522 19.362 1.00 97.81 171 TYR A CA 1
ATOM 1260 C C . TYR A 1 171 ? -0.225 1.643 18.189 1.00 97.81 171 TYR A C 1
ATOM 1262 O O . TYR A 1 171 ? 0.280 0.639 17.685 1.00 97.81 171 TYR A O 1
ATOM 1270 N N . ALA A 1 172 ? 0.033 2.873 17.729 1.00 97.38 172 ALA A N 1
ATOM 1271 C CA . ALA A 1 172 ? 0.898 3.136 16.589 1.00 97.38 172 ALA A CA 1
ATOM 1272 C C . ALA A 1 172 ? 2.311 2.577 16.817 1.00 97.38 172 ALA A C 1
ATOM 1274 O O . ALA A 1 172 ? 2.911 2.794 17.871 1.00 97.38 172 ALA A O 1
ATOM 1275 N N . GLY A 1 173 ? 2.838 1.867 15.821 1.00 97.94 173 GLY A N 1
ATOM 1276 C CA . GLY A 1 173 ? 4.179 1.281 15.841 1.00 97.94 173 GLY A CA 1
ATOM 1277 C C . GLY A 1 173 ? 4.382 0.132 16.833 1.00 97.94 173 GLY A C 1
ATOM 1278 O O . GLY A 1 173 ? 5.509 -0.336 16.977 1.00 97.94 173 GLY A O 1
ATOM 1279 N N . LEU A 1 174 ? 3.338 -0.319 17.538 1.00 98.50 174 LEU A N 1
ATOM 1280 C CA . LEU A 1 174 ? 3.474 -1.420 18.487 1.00 98.50 174 LEU A CA 1
ATOM 1281 C C . LEU A 1 174 ? 3.637 -2.765 17.775 1.00 98.50 174 LEU A C 1
ATOM 1283 O O . LEU A 1 174 ? 3.031 -3.017 16.732 1.00 98.50 174 LEU A O 1
ATOM 1287 N N . ASP A 1 175 ? 4.406 -3.653 18.406 1.00 98.50 175 ASP A N 1
ATOM 1288 C CA . ASP A 1 175 ? 4.456 -5.065 18.044 1.00 98.50 175 ASP A CA 1
ATOM 1289 C C . ASP A 1 175 ? 3.275 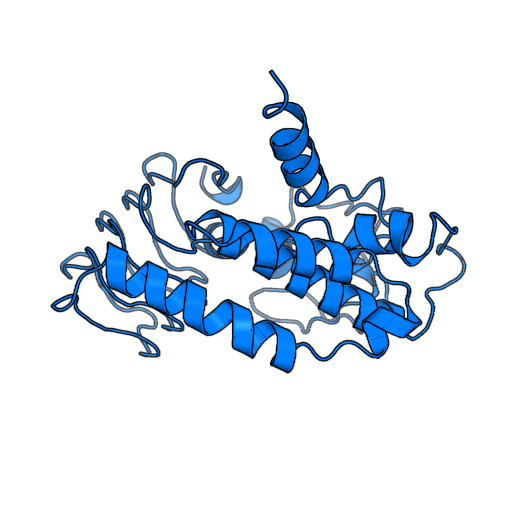-5.813 18.681 1.00 98.50 175 ASP A C 1
ATOM 1291 O O . ASP A 1 175 ? 3.223 -6.048 19.894 1.00 98.50 175 ASP A O 1
ATOM 1295 N N . LEU A 1 176 ? 2.299 -6.151 17.842 1.00 98.44 176 LEU A N 1
ATOM 1296 C CA . LEU A 1 176 ? 1.080 -6.874 18.187 1.00 98.44 176 LEU A CA 1
ATOM 1297 C C . LEU A 1 176 ? 1.029 -8.242 17.486 1.00 98.44 176 LEU A C 1
ATOM 1299 O O . LEU A 1 176 ? -0.056 -8.806 17.310 1.00 98.44 176 LEU A O 1
ATOM 1303 N N . LEU A 1 177 ? 2.192 -8.799 17.127 1.00 98.38 177 LEU A N 1
ATOM 1304 C CA . LEU A 1 177 ? 2.301 -10.093 16.462 1.00 98.38 177 LEU A CA 1
ATOM 1305 C C . LEU A 1 177 ? 1.575 -11.187 17.257 1.00 98.38 177 LEU A C 1
ATOM 1307 O O . LEU A 1 177 ? 1.816 -11.389 18.451 1.00 98.38 177 LEU A O 1
ATOM 1311 N N . GLY A 1 178 ? 0.668 -11.897 16.582 1.00 98.44 178 GLY A N 1
ATOM 1312 C CA . GLY A 1 178 ? -0.076 -13.030 17.136 1.00 98.44 178 GLY A CA 1
ATOM 1313 C C . GLY A 1 178 ? -1.020 -12.689 18.295 1.00 98.44 178 GLY A C 1
ATOM 1314 O O . GLY A 1 178 ? -1.477 -13.599 18.990 1.00 98.44 178 GLY A O 1
ATOM 1315 N N . ARG A 1 179 ? -1.278 -11.405 18.578 1.00 98.56 179 ARG A N 1
ATOM 1316 C CA . ARG A 1 179 ? -2.074 -11.000 19.746 1.00 98.56 179 ARG A CA 1
ATOM 1317 C C . ARG A 1 179 ? -3.563 -11.259 19.539 1.00 98.56 179 ARG A C 1
ATOM 1319 O O . ARG A 1 179 ? -4.104 -11.001 18.472 1.00 98.56 179 ARG A O 1
ATOM 1326 N N . ASP A 1 180 ? -4.230 -11.696 20.607 1.00 98.69 180 ASP A N 1
ATOM 1327 C CA . ASP A 1 180 ? -5.691 -11.752 20.676 1.00 98.69 180 ASP A CA 1
ATOM 1328 C C . ASP A 1 180 ? -6.253 -10.368 21.015 1.00 98.69 180 ASP A C 1
ATOM 1330 O O . ASP A 1 180 ? -6.101 -9.887 22.142 1.00 98.69 180 ASP A O 1
ATOM 1334 N N . LEU A 1 181 ? -6.882 -9.729 20.028 1.00 98.56 181 LEU A N 1
ATOM 1335 C CA . LEU A 1 181 ? -7.452 -8.386 20.128 1.00 98.56 181 LEU A CA 1
ATOM 1336 C C . LEU A 1 181 ? -8.986 -8.395 20.096 1.00 98.56 181 LEU A C 1
ATOM 1338 O O . LEU A 1 181 ? -9.601 -7.331 20.143 1.00 98.56 181 LEU A O 1
ATOM 1342 N N . ARG A 1 182 ? -9.626 -9.574 20.107 1.00 98.25 182 ARG A N 1
ATOM 1343 C CA . ARG A 1 182 ? -11.092 -9.728 19.987 1.00 98.25 182 ARG A CA 1
ATOM 1344 C C . ARG A 1 182 ? -11.890 -9.009 21.074 1.00 98.25 182 ARG A C 1
ATOM 1346 O O . ARG A 1 182 ? -13.069 -8.724 20.899 1.00 98.25 182 ARG A O 1
ATOM 1353 N N . ARG A 1 183 ? -11.265 -8.751 22.228 1.00 95.94 183 ARG A N 1
ATOM 1354 C CA . ARG A 1 183 ? -11.868 -8.032 23.367 1.00 95.94 183 ARG A CA 1
ATOM 1355 C C . ARG A 1 183 ? -11.316 -6.619 23.558 1.00 95.94 183 ARG A C 1
ATOM 1357 O O . ARG A 1 183 ? -11.662 -5.966 24.540 1.00 95.94 183 ARG A O 1
ATOM 1364 N N . THR A 1 184 ? -10.460 -6.160 22.652 1.00 96.69 184 THR A N 1
ATOM 1365 C CA . THR A 1 184 ? -9.898 -4.811 22.674 1.00 96.69 184 THR A CA 1
ATOM 1366 C C . THR A 1 184 ? -10.841 -3.865 21.946 1.00 96.69 184 THR A C 1
ATOM 1368 O O . THR A 1 184 ? -11.283 -4.149 20.833 1.00 96.69 184 THR A O 1
ATOM 1371 N N . ASP A 1 185 ? -11.143 -2.722 22.558 1.00 95.81 185 ASP A N 1
ATOM 1372 C CA . ASP A 1 185 ? -11.859 -1.660 21.861 1.00 95.81 185 ASP A CA 1
ATOM 1373 C C . ASP A 1 185 ? -10.911 -0.948 20.891 1.00 95.81 185 ASP A C 1
ATOM 1375 O O . ASP A 1 185 ? -10.082 -0.133 21.293 1.00 95.81 185 ASP A O 1
ATOM 1379 N N . LEU A 1 186 ? -11.018 -1.295 19.609 1.00 98.19 186 LEU A N 1
ATOM 1380 C CA . LEU A 1 186 ? -10.198 -0.723 18.542 1.00 98.19 186 LEU A CA 1
ATOM 1381 C C . LEU A 1 186 ? -10.902 0.415 17.795 1.00 98.19 186 LEU A C 1
ATOM 1383 O O . LEU A 1 186 ? -10.325 0.969 16.855 1.00 98.19 186 LEU A O 1
ATOM 1387 N N . ARG A 1 187 ? -12.118 0.802 18.205 1.00 98.38 187 ARG A N 1
ATOM 1388 C CA . ARG A 1 187 ? -12.840 1.912 17.574 1.00 98.38 187 ARG A CA 1
ATOM 1389 C C . ARG A 1 187 ? -12.029 3.188 17.726 1.00 98.38 187 ARG A C 1
ATOM 1391 O O . ARG A 1 187 ? -11.574 3.532 18.816 1.00 98.38 187 ARG A O 1
ATOM 1398 N N . ARG A 1 188 ? -11.871 3.905 16.615 1.00 98.44 188 ARG A N 1
ATOM 1399 C CA . ARG A 1 188 ? -11.095 5.144 16.516 1.00 98.44 188 ARG A CA 1
ATOM 1400 C C . ARG A 1 188 ? -9.624 4.960 16.900 1.00 98.44 188 ARG A C 1
ATOM 1402 O O . ARG A 1 188 ? -8.960 5.960 17.133 1.00 98.44 188 ARG A O 1
ATOM 1409 N N . ALA A 1 189 ? -9.093 3.741 16.990 1.00 98.44 189 ALA A N 1
ATOM 1410 C CA . ALA A 1 189 ? -7.721 3.518 17.437 1.00 98.44 189 ALA A CA 1
ATOM 1411 C C . ALA A 1 189 ? -6.671 3.947 16.397 1.00 98.44 189 ALA A C 1
ATOM 1413 O O . ALA A 1 189 ? -6.930 3.950 15.193 1.00 98.44 189 ALA A O 1
ATOM 1414 N N . ASP A 1 190 ? -5.477 4.305 16.877 1.00 98.50 190 ASP A N 1
ATOM 1415 C CA . ASP A 1 190 ? -4.274 4.434 16.047 1.00 98.50 190 ASP A CA 1
ATOM 1416 C C . ASP A 1 190 ? -3.636 3.060 15.911 1.00 98.50 190 ASP A C 1
ATOM 1418 O O . ASP A 1 190 ? -3.149 2.532 16.908 1.00 98.50 190 ASP A O 1
ATOM 1422 N N . LEU A 1 191 ? -3.603 2.486 14.716 1.00 98.69 191 LEU A N 1
ATOM 1423 C CA . LEU A 1 191 ? -2.808 1.292 14.423 1.00 98.69 191 LEU A CA 1
ATOM 1424 C C . LEU A 1 191 ? -1.757 1.582 13.349 1.00 98.69 191 LEU A C 1
ATOM 1426 O O . LEU A 1 191 ? -1.221 0.655 12.742 1.00 98.69 191 LEU A O 1
ATOM 1430 N N . ARG A 1 192 ? -1.422 2.861 13.126 1.00 98.19 192 ARG A N 1
ATOM 1431 C CA . ARG A 1 192 ? -0.423 3.242 12.129 1.00 98.19 192 ARG A CA 1
ATOM 1432 C C . ARG A 1 192 ? 0.886 2.522 12.368 1.00 98.19 192 ARG A C 1
ATOM 1434 O O . ARG A 1 192 ? 1.421 2.559 13.476 1.00 98.19 192 ARG A O 1
ATOM 1441 N N . SER A 1 193 ? 1.404 1.888 11.324 1.00 98.25 193 SER A N 1
ATOM 1442 C CA . SER A 1 193 ? 2.664 1.138 11.376 1.00 98.25 193 SER A CA 1
ATOM 1443 C C . SER A 1 193 ? 2.725 0.044 12.456 1.00 98.25 193 SER A C 1
ATOM 1445 O O . SER A 1 193 ? 3.818 -0.408 12.788 1.00 98.25 193 SER A O 1
ATOM 1447 N N . ALA A 1 194 ? 1.593 -0.379 13.031 1.00 98.62 194 ALA A N 1
ATOM 1448 C CA . ALA A 1 194 ? 1.568 -1.479 13.989 1.00 98.62 194 ALA A CA 1
ATOM 1449 C C . ALA A 1 194 ? 1.848 -2.812 13.279 1.00 98.62 194 ALA A C 1
ATOM 1451 O O . ALA A 1 194 ? 1.388 -3.041 12.155 1.00 98.62 194 ALA A O 1
ATOM 1452 N N . VAL A 1 195 ? 2.570 -3.710 13.948 1.00 98.75 195 VAL A N 1
ATOM 1453 C CA . VAL A 1 195 ? 2.814 -5.072 13.458 1.00 98.75 195 VAL A CA 1
ATOM 1454 C C . VAL A 1 195 ? 1.672 -5.957 13.943 1.00 98.75 195 VAL A C 1
ATOM 1456 O O . VAL A 1 195 ? 1.662 -6.374 15.094 1.00 98.75 195 VAL A O 1
ATOM 1459 N N . LEU A 1 196 ? 0.699 -6.236 13.078 1.00 98.75 196 LEU A N 1
ATOM 1460 C CA . LEU A 1 196 ? -0.481 -7.063 13.372 1.00 98.75 196 LEU A CA 1
ATOM 1461 C C . LEU A 1 196 ? -0.370 -8.458 12.745 1.00 98.75 196 LEU A C 1
ATOM 1463 O O . LEU A 1 196 ? -1.377 -9.142 12.559 1.00 98.75 196 LEU A O 1
ATOM 1467 N N . VAL A 1 197 ? 0.850 -8.893 12.422 1.00 98.44 197 VAL A N 1
ATOM 1468 C CA . VAL A 1 197 ? 1.089 -10.181 11.769 1.00 98.44 197 VAL A CA 1
ATOM 1469 C C . VAL A 1 197 ? 0.475 -11.306 12.599 1.00 98.44 197 VAL A C 1
ATOM 1471 O O . VAL A 1 197 ? 0.783 -11.444 13.783 1.00 98.44 197 VAL A O 1
ATOM 1474 N N . ALA A 1 198 ? -0.399 -12.104 11.984 1.00 98.38 198 ALA A N 1
ATOM 1475 C CA . ALA A 1 198 ? -1.144 -13.187 12.633 1.00 98.38 198 ALA A CA 1
ATOM 1476 C C . ALA A 1 198 ? -1.993 -12.781 13.864 1.00 98.38 198 ALA A C 1
ATOM 1478 O O . ALA A 1 198 ? -2.370 -13.648 14.654 1.00 98.38 198 ALA A O 1
ATOM 1479 N N . ALA A 1 199 ? -2.298 -11.492 14.057 1.00 98.75 199 ALA A N 1
ATOM 1480 C CA . ALA A 1 199 ? -3.173 -11.038 15.138 1.00 98.75 199 ALA A CA 1
ATOM 1481 C C . ALA A 1 199 ? -4.617 -11.533 14.936 1.00 98.75 199 ALA A C 1
ATOM 1483 O O . ALA A 1 199 ? -5.110 -11.620 13.811 1.00 98.75 199 ALA A O 1
ATOM 1484 N N . ASP A 1 200 ? -5.311 -11.833 16.033 1.00 98.88 200 ASP A N 1
ATOM 1485 C CA . ASP A 1 200 ? -6.712 -12.258 16.026 1.00 98.88 200 ASP A CA 1
ATOM 1486 C C . ASP A 1 200 ? -7.623 -11.043 16.245 1.00 98.88 200 ASP A C 1
ATOM 1488 O O . ASP A 1 200 ? -7.768 -10.540 17.364 1.00 98.88 200 ASP A O 1
ATOM 1492 N N . LEU A 1 201 ? -8.213 -10.571 15.145 1.00 98.81 201 LEU A N 1
ATOM 1493 C CA . LEU A 1 201 ? -9.129 -9.430 15.056 1.00 98.81 201 LEU A CA 1
ATOM 1494 C C . LEU A 1 201 ? -10.565 -9.888 14.740 1.00 98.81 201 LEU A C 1
ATOM 1496 O O . LEU A 1 201 ? -11.396 -9.096 14.283 1.00 98.81 201 LEU A O 1
ATOM 1500 N N . ARG A 1 202 ? -10.875 -11.174 14.956 1.00 98.81 202 ARG A N 1
ATOM 1501 C CA . ARG A 1 202 ? -12.171 -11.745 14.584 1.00 98.81 202 ARG A CA 1
ATOM 1502 C C . ARG A 1 202 ? -13.313 -11.046 15.307 1.00 98.81 202 ARG A C 1
ATOM 1504 O O . ARG A 1 202 ? -13.310 -10.935 16.532 1.00 98.81 202 ARG A O 1
ATOM 1511 N N . GLY A 1 203 ? -14.313 -10.613 14.545 1.00 98.56 203 GLY A N 1
ATOM 1512 C CA . GLY A 1 203 ? -15.477 -9.902 15.076 1.00 98.56 203 GLY A CA 1
ATOM 1513 C C . GLY A 1 203 ? -15.188 -8.504 15.639 1.00 98.56 203 GLY A C 1
ATOM 1514 O O . GLY A 1 203 ? -16.093 -7.893 16.209 1.00 98.56 203 GLY A O 1
ATOM 1515 N N . CYS A 1 204 ? -13.963 -7.979 15.513 1.00 98.56 204 CYS A N 1
ATOM 1516 C CA . CYS A 1 204 ? -13.642 -6.630 15.973 1.00 98.56 204 CYS A CA 1
ATOM 1517 C C . CYS A 1 204 ? -14.384 -5.569 15.150 1.00 98.56 204 CYS A C 1
ATOM 1519 O O . CYS A 1 204 ? -14.529 -5.684 13.933 1.00 98.56 204 CYS A O 1
ATOM 1521 N N . VAL A 1 205 ? -14.780 -4.480 15.810 1.00 98.44 205 VAL A N 1
ATOM 1522 C CA . VAL A 1 205 ? -15.290 -3.276 15.143 1.00 98.44 205 VAL A CA 1
ATOM 1523 C C . VAL A 1 205 ? -14.144 -2.276 15.018 1.00 98.44 205 VAL A C 1
ATOM 1525 O O . VAL A 1 205 ? -13.698 -1.711 16.016 1.00 98.44 205 VAL A O 1
ATOM 1528 N N . LEU A 1 206 ? -13.677 -2.057 13.790 1.00 98.50 206 LEU A N 1
ATOM 1529 C CA . LEU A 1 206 ? -12.550 -1.182 13.443 1.00 98.50 206 LEU A CA 1
ATOM 1530 C C . LEU A 1 206 ? -13.060 0.165 12.898 1.00 98.50 206 LEU A C 1
ATOM 1532 O O . LEU A 1 206 ? -12.528 0.737 11.944 1.00 98.50 206 LEU A O 1
ATOM 1536 N N . GLU A 1 207 ? -14.149 0.663 13.495 1.00 97.88 207 GLU A N 1
ATOM 1537 C CA . GLU A 1 207 ? -14.792 1.905 13.074 1.00 97.88 207 GLU A CA 1
ATOM 1538 C C . GLU A 1 207 ? -13.819 3.075 13.238 1.00 97.88 207 GLU A C 1
ATOM 1540 O O . GLU A 1 207 ? -13.371 3.349 14.354 1.00 97.88 207 GLU A O 1
ATOM 1545 N N . ARG A 1 208 ? -13.522 3.796 12.146 1.00 98.06 208 ARG A N 1
ATOM 1546 C CA . ARG A 1 208 ? -12.596 4.947 12.134 1.00 98.06 208 ARG A CA 1
ATOM 1547 C C . ARG A 1 208 ? -11.190 4.620 12.644 1.00 98.06 208 ARG A C 1
ATOM 1549 O O . ARG A 1 208 ? -10.478 5.520 13.082 1.00 98.06 208 ARG A O 1
ATOM 1556 N N . THR A 1 209 ? -10.794 3.354 12.640 1.00 98.75 209 THR A N 1
ATOM 1557 C CA . THR A 1 209 ? -9.446 2.934 13.026 1.00 98.75 209 THR A CA 1
ATOM 1558 C C . THR A 1 209 ? -8.461 3.300 11.925 1.00 98.75 209 THR A C 1
ATOM 1560 O O . THR A 1 209 ? -8.724 3.025 10.760 1.00 98.75 209 THR A O 1
ATOM 1563 N N . ASP A 1 210 ? -7.333 3.910 12.280 1.00 98.75 210 ASP A N 1
ATOM 1564 C CA . ASP A 1 210 ? -6.281 4.242 11.317 1.00 98.75 210 ASP A CA 1
ATOM 1565 C C . ASP A 1 210 ? -5.341 3.053 11.117 1.00 98.75 210 ASP A C 1
ATOM 1567 O O . ASP A 1 210 ? -4.637 2.662 12.049 1.00 98.75 210 ASP A O 1
ATOM 1571 N N . LEU A 1 211 ? -5.347 2.489 9.907 1.00 98.75 211 LEU A N 1
ATOM 1572 C CA . LEU A 1 211 ? -4.536 1.336 9.507 1.00 98.75 211 LEU A CA 1
ATOM 1573 C C . LEU A 1 211 ? -3.394 1.719 8.552 1.00 98.75 211 LEU A C 1
ATOM 1575 O O . LEU A 1 211 ? -2.793 0.829 7.942 1.00 98.75 211 LEU A O 1
ATOM 1579 N N . LEU A 1 212 ? -3.061 3.010 8.415 1.00 98.44 212 LEU A N 1
ATOM 1580 C CA . LEU A 1 212 ? -2.008 3.463 7.506 1.00 98.44 212 LEU A CA 1
ATOM 1581 C C . LEU A 1 212 ? -0.673 2.778 7.839 1.00 98.44 212 LEU A C 1
ATOM 1583 O O . LEU A 1 212 ? -0.089 2.969 8.909 1.00 98.44 212 LEU A O 1
ATOM 1587 N N . GLY A 1 213 ? -0.183 1.972 6.897 1.00 97.62 213 GLY A N 1
ATOM 1588 C CA . GLY A 1 213 ? 1.072 1.234 7.030 1.00 97.62 213 GLY A CA 1
ATOM 1589 C C . GLY A 1 213 ? 1.059 0.102 8.064 1.00 97.62 213 GLY A C 1
ATOM 1590 O O . GLY A 1 213 ? 2.128 -0.403 8.391 1.00 97.62 213 GLY A O 1
ATOM 1591 N N . ALA A 1 214 ? -0.100 -0.288 8.603 1.00 98.56 214 ALA A N 1
ATOM 1592 C CA . ALA A 1 214 ? -0.204 -1.447 9.488 1.00 98.56 214 ALA A CA 1
ATOM 1593 C C . ALA A 1 214 ? 0.119 -2.746 8.727 1.00 98.56 214 ALA A C 1
ATOM 1595 O O . ALA A 1 214 ? -0.373 -2.957 7.613 1.00 98.56 214 ALA A O 1
ATOM 1596 N N . ASP A 1 215 ? 0.907 -3.631 9.336 1.00 98.31 215 ASP A N 1
ATOM 1597 C CA . ASP A 1 215 ? 1.249 -4.930 8.755 1.00 98.31 215 ASP A CA 1
ATOM 1598 C C . ASP A 1 215 ? 0.208 -5.980 9.151 1.00 98.31 215 ASP A C 1
ATOM 1600 O O . ASP A 1 215 ? 0.221 -6.491 10.268 1.00 98.31 215 ASP A O 1
ATOM 1604 N N . LEU A 1 216 ? -0.701 -6.282 8.224 1.00 98.31 216 LEU A N 1
ATOM 1605 C CA . LEU A 1 216 ? -1.831 -7.194 8.421 1.00 98.31 216 LEU A CA 1
ATOM 1606 C C . LEU A 1 216 ? -1.580 -8.608 7.869 1.00 98.31 216 LEU A C 1
ATOM 1608 O O . LEU A 1 216 ? -2.530 -9.378 7.719 1.00 98.31 216 LEU A O 1
ATOM 1612 N N . ARG A 1 217 ? -0.326 -8.976 7.556 1.00 97.00 217 ARG A N 1
ATOM 1613 C CA . ARG A 1 217 ? -0.014 -10.315 7.022 1.00 97.00 217 ARG A CA 1
ATOM 1614 C C . ARG A 1 217 ? -0.527 -11.414 7.951 1.00 97.00 217 ARG A C 1
ATOM 1616 O O . ARG A 1 217 ? -0.205 -11.444 9.134 1.00 97.00 217 ARG A O 1
ATOM 1623 N N . ASP A 1 218 ? -1.333 -12.321 7.410 1.00 96.75 218 ASP A N 1
ATOM 1624 C CA . ASP A 1 218 ? -1.980 -13.426 8.126 1.00 96.75 218 ASP A CA 1
ATOM 1625 C C . ASP A 1 218 ? -2.887 -13.015 9.315 1.00 96.75 218 ASP A C 1
ATOM 1627 O O . ASP A 1 218 ? -3.363 -13.895 10.036 1.00 96.75 218 ASP A O 1
ATOM 1631 N N . ALA A 1 219 ? -3.175 -11.721 9.522 1.00 98.50 219 ALA A N 1
ATOM 1632 C CA . ALA A 1 219 ? -4.122 -11.268 10.544 1.00 98.50 219 ALA A CA 1
ATOM 1633 C C . ALA A 1 219 ? -5.528 -11.820 10.256 1.00 98.50 219 ALA A C 1
ATOM 1635 O O . ALA A 1 219 ? -5.970 -11.825 9.106 1.00 98.50 219 ALA A O 1
ATOM 1636 N N . ASP A 1 220 ? -6.239 -12.283 11.283 1.00 98.81 220 ASP A N 1
ATOM 1637 C CA . ASP A 1 220 ? -7.575 -12.863 11.135 1.00 98.81 220 ASP A CA 1
ATOM 1638 C C . ASP A 1 220 ? -8.662 -11.802 11.342 1.00 98.81 220 ASP A C 1
ATOM 1640 O O . ASP A 1 220 ? -8.993 -11.439 12.470 1.00 98.81 220 ASP A O 1
ATOM 1644 N N . LEU A 1 221 ? -9.211 -11.308 10.232 1.00 98.75 221 LEU A N 1
ATOM 1645 C CA . LEU A 1 221 ? -10.284 -10.313 10.150 1.00 98.75 221 LEU A CA 1
ATOM 1646 C C . LEU A 1 221 ? -11.667 -10.961 9.949 1.00 98.75 221 LEU A C 1
ATOM 1648 O O . LEU A 1 221 ? -12.612 -10.273 9.552 1.00 98.75 221 LEU A O 1
ATOM 1652 N N . THR A 1 222 ? -11.819 -12.273 10.172 1.00 98.69 222 THR A N 1
ATOM 1653 C CA . THR A 1 222 ? -13.103 -12.977 9.981 1.00 98.69 222 THR A CA 1
ATOM 1654 C C . THR A 1 222 ? -14.209 -12.312 10.807 1.00 98.69 222 THR A C 1
ATOM 1656 O O . THR A 1 222 ? -14.092 -12.162 12.026 1.00 98.69 222 THR A O 1
ATOM 1659 N N . GLY A 1 223 ? -15.275 -11.865 10.139 1.00 98.38 223 GLY A N 1
ATOM 1660 C CA . GLY A 1 223 ? -16.398 -11.164 10.773 1.00 98.38 223 GLY A CA 1
ATOM 1661 C C . GLY A 1 223 ? -16.091 -9.769 11.329 1.00 98.38 223 GLY A C 1
ATOM 1662 O O . GLY A 1 223 ? -16.942 -9.201 12.011 1.00 98.38 223 GLY A O 1
ATOM 1663 N N . ALA A 1 224 ? -14.904 -9.209 11.081 1.00 98.69 224 ALA A N 1
ATOM 1664 C CA . ALA A 1 224 ? -14.573 -7.848 11.497 1.00 98.69 224 ALA A CA 1
ATOM 1665 C C . ALA A 1 224 ? -15.340 -6.800 10.669 1.00 98.69 224 ALA A C 1
ATOM 1667 O O . ALA A 1 224 ? -15.601 -6.993 9.477 1.00 98.69 224 ALA A O 1
ATOM 1668 N N . ASP A 1 225 ? -15.662 -5.662 11.287 1.00 98.69 225 ASP A N 1
ATOM 1669 C CA . ASP A 1 225 ? -16.262 -4.510 10.612 1.00 98.69 225 ASP A CA 1
ATOM 1670 C C . ASP A 1 225 ? -15.208 -3.438 10.326 1.00 98.69 225 ASP A C 1
ATOM 1672 O O . ASP A 1 225 ? -14.787 -2.712 11.229 1.00 98.69 225 ASP A O 1
ATOM 1676 N N . LEU A 1 226 ? -14.794 -3.340 9.061 1.00 98.62 226 LEU A N 1
ATOM 1677 C CA . LEU A 1 226 ? -13.800 -2.387 8.563 1.00 98.62 226 LEU A CA 1
ATOM 1678 C C . LEU A 1 226 ? -14.435 -1.258 7.745 1.00 98.62 226 LEU A C 1
ATOM 1680 O O . LEU A 1 226 ? -13.699 -0.457 7.182 1.00 98.62 226 LEU A O 1
ATOM 1684 N N . ARG A 1 227 ? -15.772 -1.165 7.635 1.00 98.31 227 ARG A N 1
ATOM 1685 C CA . ARG A 1 227 ? -16.456 -0.287 6.654 1.00 98.31 227 ARG A CA 1
ATOM 1686 C C . ARG A 1 227 ? -16.027 1.179 6.692 1.00 98.31 227 ARG A C 1
ATOM 1688 O O . ARG A 1 227 ? -16.151 1.873 5.688 1.00 98.31 227 ARG A O 1
ATOM 1695 N N . THR A 1 228 ? -15.570 1.649 7.847 1.00 97.75 228 THR A N 1
ATOM 1696 C CA . THR A 1 228 ? -15.130 3.031 8.075 1.00 97.75 228 THR A CA 1
ATOM 1697 C C . THR A 1 228 ? -13.693 3.119 8.589 1.00 97.75 228 THR A C 1
ATOM 1699 O O . THR A 1 228 ? -13.306 4.166 9.109 1.00 97.75 228 THR A O 1
ATOM 1702 N N . ALA A 1 229 ? -12.914 2.038 8.485 1.00 98.31 229 ALA A N 1
ATOM 1703 C CA . ALA A 1 229 ? -11.482 2.079 8.753 1.00 98.31 229 ALA A CA 1
ATOM 1704 C C . ALA A 1 229 ? -10.799 3.048 7.777 1.00 98.31 229 ALA A C 1
ATOM 1706 O O . ALA A 1 229 ? -11.231 3.191 6.632 1.00 98.31 229 ALA A O 1
ATOM 1707 N N . LEU A 1 230 ? -9.755 3.719 8.250 1.00 98.31 230 LEU A N 1
ATOM 1708 C CA . LEU A 1 230 ? -9.022 4.730 7.498 1.00 98.31 230 LEU A CA 1
ATOM 1709 C C . LEU A 1 230 ? -7.767 4.117 6.891 1.00 98.31 230 LEU A C 1
ATOM 1711 O O . LEU A 1 230 ? -7.057 3.360 7.561 1.00 98.31 230 LEU A O 1
ATOM 1715 N N . PHE A 1 231 ? -7.475 4.508 5.654 1.00 98.19 231 PHE A N 1
ATOM 1716 C CA . PHE A 1 231 ? -6.239 4.191 4.940 1.00 98.19 231 PHE A CA 1
ATOM 1717 C C . PHE A 1 231 ? -5.959 2.689 4.803 1.00 98.19 231 PHE A C 1
ATOM 1719 O O . PHE A 1 231 ? -4.804 2.267 4.732 1.00 98.19 231 PHE A O 1
ATOM 1726 N N . LEU A 1 232 ? -7.019 1.878 4.764 1.00 98.00 232 LEU A N 1
ATOM 1727 C CA . LEU A 1 232 ? -6.926 0.456 4.461 1.00 98.00 232 LEU A CA 1
ATOM 1728 C C . LEU A 1 232 ? -6.751 0.264 2.953 1.00 98.00 232 LEU A C 1
ATOM 1730 O O . LEU A 1 232 ? -7.506 0.807 2.149 1.00 98.00 232 LEU A O 1
ATOM 1734 N N . THR A 1 233 ? -5.781 -0.554 2.561 1.00 95.81 233 THR A N 1
ATOM 1735 C CA . THR A 1 233 ? -5.437 -0.774 1.152 1.00 95.81 233 THR A CA 1
ATOM 1736 C C . THR A 1 233 ? -5.789 -2.188 0.680 1.00 95.81 233 THR A C 1
ATOM 1738 O O . THR A 1 233 ? -5.921 -3.129 1.468 1.00 95.81 233 THR A O 1
ATOM 1741 N N . GLN A 1 234 ? -5.926 -2.363 -0.639 1.00 95.06 234 GLN A N 1
ATOM 1742 C CA . GLN A 1 234 ? -6.172 -3.678 -1.238 1.00 95.06 234 GLN A CA 1
ATOM 1743 C C . GLN A 1 234 ? -5.057 -4.701 -0.919 1.00 95.06 234 GLN A C 1
ATOM 1745 O O . GLN A 1 234 ? -5.414 -5.830 -0.568 1.00 95.06 234 GLN A O 1
ATOM 1750 N N . PRO A 1 235 ? -3.753 -4.339 -0.955 1.00 94.94 235 PRO A N 1
ATOM 1751 C CA . PRO A 1 235 ? -2.664 -5.197 -0.484 1.00 94.94 235 PRO A CA 1
ATOM 1752 C C . PRO A 1 235 ? -2.817 -5.699 0.950 1.00 94.94 235 PRO A C 1
ATOM 1754 O O . PRO A 1 235 ? -2.651 -6.889 1.209 1.00 94.94 235 PRO A O 1
ATOM 1757 N N . GLN A 1 236 ? -3.181 -4.813 1.882 1.00 97.38 236 GLN A N 1
ATOM 1758 C CA . GLN A 1 236 ? -3.366 -5.181 3.288 1.00 97.38 236 GLN A CA 1
ATOM 1759 C C . GLN A 1 236 ? -4.477 -6.222 3.463 1.00 97.38 236 GLN A C 1
ATOM 1761 O O . GLN A 1 236 ? -4.302 -7.184 4.207 1.00 97.38 236 GLN A O 1
ATOM 1766 N N . LEU A 1 237 ? -5.592 -6.077 2.738 1.00 96.94 237 LEU A N 1
ATOM 1767 C CA . LEU A 1 237 ? -6.662 -7.078 2.733 1.00 96.94 237 LEU A CA 1
ATOM 1768 C C . LEU A 1 237 ? -6.209 -8.402 2.117 1.00 96.94 237 LEU A C 1
ATOM 1770 O O . LEU A 1 237 ? -6.479 -9.461 2.676 1.00 96.94 237 LEU A O 1
ATOM 1774 N N . ALA A 1 238 ? -5.521 -8.352 0.976 1.00 95.62 238 ALA A N 1
ATOM 1775 C CA . ALA A 1 238 ? -5.052 -9.545 0.276 1.00 95.62 238 ALA A CA 1
ATOM 1776 C C . ALA A 1 238 ? -3.992 -10.334 1.069 1.00 95.62 238 ALA A C 1
ATOM 1778 O O . ALA A 1 238 ? -3.873 -11.546 0.887 1.00 95.62 238 ALA A O 1
ATOM 1779 N N . ALA A 1 239 ? -3.257 -9.658 1.957 1.00 95.75 239 ALA A N 1
ATOM 1780 C CA . ALA A 1 239 ? -2.310 -10.259 2.890 1.00 95.75 239 ALA A CA 1
ATOM 1781 C C . ALA A 1 239 ? -2.967 -10.852 4.150 1.00 95.75 239 ALA A C 1
ATOM 1783 O O . ALA A 1 239 ? -2.352 -11.685 4.817 1.00 95.75 239 ALA A O 1
ATOM 1784 N N . ALA A 1 240 ? -4.182 -10.423 4.492 1.00 97.50 240 ALA A N 1
ATOM 1785 C CA . ALA A 1 240 ? -4.908 -10.862 5.676 1.00 97.50 240 ALA A CA 1
ATOM 1786 C C . ALA A 1 240 ? -5.840 -12.051 5.380 1.00 97.50 240 ALA A C 1
ATOM 1788 O O . ALA A 1 240 ? -6.062 -12.455 4.232 1.00 97.50 240 ALA A O 1
ATOM 1789 N N . ARG A 1 241 ? -6.425 -12.606 6.440 1.00 97.69 241 ARG A N 1
ATOM 1790 C CA . ARG A 1 241 ? -7.475 -13.626 6.382 1.00 97.69 241 ARG A CA 1
ATOM 1791 C C . ARG A 1 241 ? -8.818 -12.988 6.709 1.00 97.69 241 ARG A C 1
ATOM 1793 O O . ARG A 1 241 ? -8.906 -12.133 7.581 1.00 97.69 241 ARG A O 1
ATOM 1800 N N . GLY A 1 242 ? -9.866 -13.438 6.045 1.00 97.62 242 GLY A N 1
ATOM 1801 C CA . GLY A 1 242 ? -11.237 -13.021 6.298 1.00 97.62 242 GLY A CA 1
ATOM 1802 C C . GLY A 1 242 ? -12.189 -13.913 5.519 1.00 97.62 242 GLY A C 1
ATOM 1803 O O . GLY A 1 242 ? -11.760 -14.918 4.947 1.00 97.62 242 GLY A O 1
ATOM 1804 N N . ASP A 1 243 ? -13.467 -13.552 5.502 1.00 97.75 243 ASP A N 1
ATOM 1805 C CA . ASP A 1 243 ? -14.503 -14.337 4.833 1.00 97.75 243 ASP A CA 1
ATOM 1806 C C . ASP A 1 243 ? -15.652 -13.460 4.297 1.00 97.75 243 ASP A C 1
ATOM 1808 O O . ASP A 1 243 ? -15.564 -12.227 4.205 1.00 97.75 243 ASP A O 1
ATOM 1812 N N . ALA A 1 244 ? -16.757 -14.101 3.912 1.00 97.12 244 ALA A N 1
ATOM 1813 C CA . ALA A 1 244 ? -17.970 -13.424 3.465 1.00 97.12 244 ALA A CA 1
ATOM 1814 C C . ALA A 1 244 ? -18.603 -12.512 4.537 1.00 97.12 244 ALA A C 1
ATOM 1816 O O . ALA A 1 244 ? -19.352 -11.598 4.183 1.00 97.12 244 ALA A O 1
ATOM 1817 N N . THR A 1 245 ? -18.303 -12.735 5.821 1.00 97.94 245 THR A N 1
ATOM 1818 C CA . THR A 1 245 ? -18.846 -11.971 6.953 1.00 97.94 245 THR A CA 1
ATOM 1819 C C . THR A 1 245 ? -17.998 -10.753 7.315 1.00 97.94 245 THR A C 1
ATOM 1821 O O . THR A 1 245 ? -18.506 -9.836 7.959 1.00 97.94 245 THR A O 1
ATOM 1824 N N . THR A 1 246 ? -16.742 -10.685 6.861 1.00 98.56 246 THR A N 1
ATOM 1825 C CA . THR A 1 246 ? -15.909 -9.483 6.993 1.00 98.56 246 THR A CA 1
ATOM 1826 C C . THR A 1 246 ? -16.486 -8.334 6.155 1.00 98.56 246 THR A C 1
ATOM 1828 O O . THR A 1 246 ? -16.679 -8.461 4.938 1.00 98.56 246 THR A O 1
ATOM 1831 N N . LEU A 1 247 ? -16.761 -7.197 6.802 1.00 98.50 247 LEU A N 1
ATOM 1832 C CA . LEU A 1 247 ? -17.375 -6.023 6.175 1.00 98.50 247 LEU A CA 1
ATOM 1833 C C . LEU A 1 247 ? -16.294 -5.027 5.749 1.00 98.50 247 LEU A C 1
ATOM 1835 O O . LEU A 1 247 ? -15.495 -4.602 6.576 1.00 98.50 247 LEU A O 1
ATOM 1839 N N . LEU A 1 248 ? -16.280 -4.631 4.475 1.00 98.12 248 LEU A N 1
ATOM 1840 C CA . LEU A 1 248 ? -15.203 -3.832 3.878 1.00 98.12 248 LEU A CA 1
ATOM 1841 C C . LEU A 1 248 ? -15.636 -2.391 3.556 1.00 98.12 248 LEU A C 1
ATOM 1843 O O . LEU A 1 248 ? -16.821 -2.163 3.292 1.00 98.12 248 LEU A O 1
ATOM 1847 N N . PRO A 1 249 ? -14.696 -1.424 3.527 1.00 96.12 249 PRO A N 1
ATOM 1848 C CA . PRO A 1 249 ? -14.931 -0.101 2.954 1.00 96.12 249 PRO A CA 1
ATOM 1849 C C . PRO A 1 249 ? -15.416 -0.160 1.504 1.00 96.12 249 PRO A C 1
ATOM 1851 O O . PRO A 1 249 ? -15.016 -1.031 0.727 1.00 96.12 249 PRO A O 1
ATOM 1854 N N . THR A 1 250 ? -16.220 0.826 1.107 1.00 90.94 250 THR A N 1
ATOM 1855 C CA . THR A 1 250 ? -16.595 1.020 -0.299 1.00 90.94 250 THR A CA 1
ATOM 1856 C C . THR A 1 250 ? -15.346 1.202 -1.164 1.00 90.94 250 THR A C 1
ATOM 1858 O O . THR A 1 250 ? -14.486 2.020 -0.853 1.00 90.94 250 THR A O 1
ATOM 1861 N N . GLY A 1 251 ? -15.264 0.469 -2.277 1.00 88.12 251 GLY A N 1
ATOM 1862 C CA . GLY A 1 251 ? -14.161 0.562 -3.241 1.00 88.12 251 GLY A CA 1
ATOM 1863 C C . GLY A 1 251 ? -13.052 -0.477 -3.049 1.00 88.12 251 GLY A C 1
ATOM 1864 O O . GLY A 1 251 ? -12.327 -0.748 -4.006 1.00 88.12 251 GLY A O 1
ATOM 1865 N N . LEU A 1 252 ? -12.957 -1.122 -1.881 1.00 93.12 252 LEU A N 1
ATOM 1866 C CA . LEU A 1 252 ? -12.082 -2.281 -1.691 1.00 93.12 252 LEU A CA 1
ATOM 1867 C C . LEU A 1 252 ? -12.805 -3.572 -2.071 1.00 93.12 252 LEU A C 1
ATOM 1869 O O . LEU A 1 252 ? -14.000 -3.744 -1.818 1.00 93.12 252 LEU A O 1
ATOM 1873 N N . ARG A 1 253 ? -12.075 -4.500 -2.691 1.00 93.31 253 ARG A N 1
ATOM 1874 C CA . ARG A 1 253 ? -12.614 -5.789 -3.125 1.00 93.31 253 ARG A CA 1
ATOM 1875 C C . ARG A 1 253 ? -12.243 -6.863 -2.116 1.00 93.31 253 ARG A C 1
ATOM 1877 O O . ARG A 1 253 ? -11.109 -6.914 -1.636 1.00 93.31 253 ARG A O 1
ATOM 1884 N N . ARG A 1 254 ? -13.189 -7.764 -1.847 1.00 95.44 254 ARG A N 1
ATOM 1885 C CA . ARG A 1 254 ? -12.912 -8.979 -1.079 1.00 95.44 254 ARG A CA 1
ATOM 1886 C C . ARG A 1 254 ? -11.850 -9.807 -1.818 1.00 95.44 254 ARG A C 1
ATOM 1888 O O . ARG A 1 254 ? -12.052 -10.095 -3.001 1.00 95.44 254 ARG A O 1
ATOM 1895 N N . PRO A 1 255 ? -10.739 -10.187 -1.164 1.00 93.62 255 PRO A N 1
ATOM 1896 C CA . PRO A 1 255 ? -9.772 -11.101 -1.757 1.00 93.62 255 PRO A CA 1
ATOM 1897 C C . PRO A 1 255 ? -10.438 -12.425 -2.148 1.00 93.62 255 PRO A C 1
ATOM 1899 O O . PRO A 1 255 ? -11.184 -13.001 -1.363 1.00 93.62 255 PRO A O 1
ATOM 1902 N N . ALA A 1 256 ? -10.131 -12.953 -3.335 1.00 89.12 256 ALA A N 1
ATOM 1903 C CA . ALA A 1 256 ? -10.675 -14.239 -3.794 1.00 89.12 256 ALA A CA 1
ATOM 1904 C C . ALA A 1 256 ? -10.287 -15.428 -2.887 1.00 89.12 256 ALA A C 1
ATOM 1906 O O . ALA A 1 256 ? -10.877 -16.500 -2.962 1.00 89.12 256 ALA A O 1
ATOM 1907 N N . THR A 1 257 ? -9.277 -15.240 -2.039 1.00 88.06 257 THR A N 1
ATOM 1908 C CA . THR A 1 257 ? -8.761 -16.224 -1.084 1.00 88.06 257 THR A CA 1
ATOM 1909 C C . THR A 1 257 ? -9.624 -16.380 0.165 1.00 88.06 257 THR A C 1
ATOM 1911 O O . THR A 1 257 ? -9.396 -17.312 0.930 1.00 88.06 257 THR A O 1
ATOM 1914 N N . TRP A 1 258 ? -10.586 -15.483 0.385 1.00 92.25 258 TRP A N 1
ATOM 1915 C CA . TRP A 1 258 ? -11.431 -15.462 1.582 1.00 92.25 258 TRP A CA 1
ATOM 1916 C C . TRP A 1 258 ? -12.650 -16.397 1.494 1.00 92.25 258 TRP A C 1
ATOM 1918 O O . TRP A 1 258 ? -13.329 -16.602 2.495 1.00 92.25 258 TRP A O 1
ATOM 1928 N N . GLY A 1 259 ? -12.896 -17.009 0.329 1.00 75.00 259 GLY A N 1
ATOM 1929 C CA . GLY A 1 259 ? -14.118 -17.784 0.072 1.00 75.00 259 GLY A CA 1
ATOM 1930 C C . GLY A 1 259 ? -15.351 -16.891 0.027 1.00 75.00 259 GLY A C 1
ATOM 1931 O O . GLY A 1 259 ? -16.401 -17.343 0.530 1.00 75.00 259 GLY A O 1
#

Sequence (259 aa):
MVELRTQDDDSARLTPDCAQCAALCCVVLPFARSNDFAFDKAGGEPCRHLAGSACSIHPRLMSAGMRGCVAYDCLGAGQQVVQVTYAGRDLSSGLPAETREVFVKVSWLHEMQVLLREVRGSDALRREVRGLADGSPEELVGLDVDAVAARVGPLLRAHSAAVRGADAPSYAGLDLLGRDLRRTDLRRADLRSAVLVAADLRGCVLERTDLLGADLRDADLTGADLRTALFLTQPQLAAARGDATTLLPTGLRRPATWG